Protein 1ATG (pdb70)

InterPro domains:
  IPR005950 Molybdate ABC transporter, substrate-binding protein [PIRSF004846] (2-230)
  IPR005950 Molybdate ABC transporter, substrate-binding protein [TIGR01256] (7-224)
  IPR044084 AvModA-like, substrate binding domain [cd13539] (1-228)
  IPR050682 Molybdate-binding protein ModA/tungstate-binding [PTHR30632] (1-229)

Foldseek 3Di:
DAEEEEAVQCVVLVVVVQVVCCVVPVDHYHYHYFFQQVVLVVLVVPDQHFKYKHQADVSVVVCQVVVFFDPPFKDFLWWWFKKKFALAAPQQDAVRPNLVDDPFAAEEAEDVVGHVLSVQVLLLCVLVVNNVVCVVVVRYDYDNHLNRNLVCRNVVVGRIYIHTLLSAQDQVRDGHHDMYGDDCVSGPIRGMMMGTGNPHPPVVVSVVSSVVSVDDVNQVSNVSSPTDDDD

Sequence (231 aa):
ELKVVTATNFLGTLEQLAGQFAKQTGHAVVISSGSSGPVYAQIVNGAPYNVFFSADEKSPEKLDNQGFALPGSRFTYAIGKLVLWSAKPGLVDNQGKVLAGNGWRHIAISNPQIAPYGLAGTQVLTHLGLLDKLTAQERIVEANSVGQAHSQTASGAADLGFVALAQIIQAAAKIPGSHWFPPANYYEPIVQQAVITKSTAEKANAEQFMSWMKGPKAVAIIKAAGYVLPQ

Nearest PDB structures (foldseek):
  1atg-assembly1_A  TM=1.004E+00  e=1.601E-54  Azotobacter vinelandii
  4xxu-assembly1_B  TM=8.581E-01  e=3.526E-20  Escherichia coli K-12
  8zj9-assembly1_A  TM=8.392E-01  e=6.367E-20  Acinetobacter baumannii
  2h5y-assembly2_B  TM=8.464E-01  e=8.249E-19  Xanthomonas citri pv. citri str. 306
  8k8k-assembly1_A  TM=7.233E-01  e=4.585E-20  Klebsiella pneumoniae subsp. pneumoniae HS11286

B-factor: mean 12.46, std 8.27, range [2.86, 45.38]

Organism: Azotobacter vinelandii (NCBI:txid354)

Secondary structure (DSSP, 8-state):
-EEEEEEGGGHHHHHHHHHHHHHHH---EEEEEE-HHHHHHHHHTT---SEEE-SSSHHHHHHHHTT-BPTT--EEEEE--EEEEESSTTTS-TTSGGGGSSS-S-EEEE-TTT-HHHHHHHHHHHHTT-HHHHHHTT-EEEESSHHHHHHHHHTTSSSEEEEEGGGT--TTS--SSEEE---GGGS---EEEEEEBTT-S-HHHHHHHHHHTTSHHHHHHHHHTT-B---

CATH classification: 3.40.190.10 (+1 more: 3.40.190.10)

Structure (mmCIF, N/CA/C/O backbone):
data_1ATG
#
_entry.id   1ATG
#
_cell.length_a   32.934
_cell.length_b   88.802
_cell.length_c   41.746
_cell.angle_alpha   90.00
_cell.angle_beta   93.55
_cell.angle_gamma   90.00
#
_symmetry.space_group_name_H-M   'P 1 21 1'
#
loop_
_entity.id
_entity.type
_entity.pdbx_description
1 polymer 'PERIPLASMIC MOLYBDATE-BINDING PROTEIN'
2 non-polymer TUNGSTATE(VI)ION
3 non-polymer 'ACETATE ION'
4 non-polymer 'SULFATE ION'
5 non-polymer 1,2-ETHANEDIOL
6 water water
#
loop_
_atom_site.group_PDB
_atom_site.id
_atom_site.type_symbol
_atom_site.label_atom_id
_atom_site.label_alt_id
_atom_site.label_comp_id
_atom_site.label_asym_id
_atom_site.label_entity_id
_atom_site.label_seq_id
_atom_site.pdbx_PDB_ins_code
_atom_site.Cartn_x
_atom_site.Cartn_y
_atom_site.Cartn_z
_atom_site.occupancy
_atom_site.B_iso_or_equiv
_atom_site.auth_seq_id
_atom_site.auth_comp_id
_atom_site.auth_asym_id
_atom_site.auth_atom_id
_atom_site.pdbx_PDB_model_num
ATOM 1 N N . GLU A 1 1 ? 12.026 44.723 2.114 1.00 28.33 2 GLU A N 1
ATOM 2 C CA . GLU A 1 1 ? 10.889 43.765 2.276 1.00 24.78 2 GLU A CA 1
ATOM 3 C C . GLU A 1 1 ? 11.395 42.346 2.497 1.00 22.60 2 GLU A C 1
ATOM 4 O O . GLU A 1 1 ? 11.277 41.473 1.638 1.00 24.65 2 GLU A O 1
ATOM 6 N N . LEU A 1 2 ? 11.952 42.102 3.682 1.00 17.20 3 LEU A N 1
ATOM 7 C CA . LEU A 1 2 ? 12.487 40.796 4.036 1.00 14.90 3 LEU A CA 1
ATOM 8 C C . LEU A 1 2 ? 11.369 39.773 4.238 1.00 12.95 3 LEU A C 1
ATOM 9 O O . LEU A 1 2 ? 10.402 40.068 4.933 1.00 15.77 3 LEU A O 1
ATOM 14 N N . LYS A 1 3 ? 11.541 38.614 3.616 1.00 11.75 4 LYS A N 1
ATOM 15 C CA . LYS A 1 3 ? 10.561 37.535 3.766 1.00 12.00 4 LYS A CA 1
ATOM 16 C C . LYS A 1 3 ? 11.169 36.476 4.685 1.00 10.11 4 LYS A C 1
ATOM 17 O O . LYS A 1 3 ? 12.164 35.863 4.346 1.00 12.01 4 LYS A O 1
ATOM 23 N N . VAL A 1 4 ? 10.575 36.369 5.879 1.00 9.90 5 VAL A N 1
ATOM 24 C CA . VAL A 1 4 ? 11.087 35.456 6.895 1.00 10.42 5 VAL A CA 1
ATOM 25 C C . VAL A 1 4 ? 10.082 34.346 7.208 1.00 9.62 5 VAL A C 1
ATOM 26 O O . VAL A 1 4 ? 8.926 34.647 7.468 1.00 11.44 5 VAL A O 1
ATOM 30 N N . VAL A 1 5 ? 10.576 33.126 7.182 1.00 8.85 6 VAL A N 1
ATOM 31 C CA . VAL A 1 5 ? 9.747 31.963 7.504 1.00 8.34 6 VAL A CA 1
ATOM 32 C C . VAL A 1 5 ? 10.255 31.356 8.808 1.00 7.14 6 VAL A C 1
ATOM 33 O O . VAL A 1 5 ? 11.452 31.233 9.037 1.00 7.46 6 VAL A O 1
ATOM 37 N N . THR A 1 6 ? 9.309 31.006 9.670 1.00 7.32 7 THR A N 1
ATOM 38 C CA . THR A 1 6 ? 9.663 30.454 10.968 1.00 6.70 7 THR A CA 1
ATOM 39 C C . THR A 1 6 ? 8.913 29.177 11.300 1.00 6.06 7 THR A C 1
ATOM 40 O O . THR A 1 6 ? 7.738 29.010 10.988 1.00 7.02 7 THR A O 1
ATOM 44 N N . ALA A 1 7 ? 9.606 28.304 12.009 1.00 5.52 8 ALA A N 1
ATOM 45 C CA . ALA A 1 7 ? 8.983 27.173 12.701 1.00 5.30 8 ALA A CA 1
ATOM 46 C C . ALA A 1 7 ? 7.888 27.781 13.567 1.00 4.72 8 ALA A C 1
ATOM 47 O O . ALA A 1 7 ? 8.065 28.842 14.191 1.00 5.32 8 ALA A O 1
ATOM 49 N N . THR A 1 8 ? 6.758 27.072 13.690 1.00 5.40 9 THR A N 1
ATOM 50 C CA . THR A 1 8 ? 5.613 27.618 14.375 1.00 5.04 9 THR A CA 1
ATOM 51 C C . THR A 1 8 ? 5.856 27.967 15.833 1.00 4.11 9 THR A C 1
ATOM 52 O O . THR A 1 8 ? 5.219 28.926 16.285 1.00 4.64 9 THR A O 1
ATOM 56 N N . ASN A 1 9 ? 6.719 27.287 16.560 1.00 4.30 10 ASN A N 1
ATOM 57 C CA . ASN A 1 9 ? 6.917 27.656 17.959 1.00 4.74 10 ASN A CA 1
ATOM 58 C C . ASN A 1 9 ? 7.270 29.126 18.148 1.00 4.17 10 ASN A C 1
ATOM 59 O O . ASN A 1 9 ? 6.947 29.701 19.189 1.00 4.71 10 ASN A O 1
ATOM 64 N N . PHE A 1 10 ? 8.033 29.674 17.195 1.00 4.45 11 PHE A N 1
ATOM 65 C CA . PHE A 1 10 ? 8.645 30.982 17.316 1.00 5.36 11 PHE A CA 1
ATOM 66 C C . PHE A 1 10 ? 7.829 32.091 16.699 1.00 4.64 11 PHE A C 1
ATOM 67 O O . PHE A 1 10 ? 8.253 33.260 16.707 1.00 5.88 11 PHE A O 1
ATOM 75 N N . LEU A 1 11 ? 6.633 31.777 16.192 1.00 5.62 12 LEU A N 1
ATOM 76 C CA . LEU A 1 11 ? 5.839 32.794 15.514 1.00 5.47 12 LEU A CA 1
ATOM 77 C C . LEU A 1 11 ? 5.544 34.020 16.355 1.00 6.38 12 LEU A C 1
ATOM 78 O O . LEU A 1 11 ? 5.802 35.157 15.927 1.00 6.32 12 LEU A O 1
ATOM 83 N N . GLY A 1 12 ? 4.984 33.848 17.543 1.00 6.51 13 GLY A N 1
ATOM 84 C CA . GLY A 1 12 ? 4.620 34.976 18.389 1.00 6.67 13 GLY A CA 1
ATOM 85 C C . GLY A 1 12 ? 5.846 35.794 18.771 1.00 6.45 13 GLY A C 1
ATOM 86 O O . GLY A 1 12 ? 5.811 37.033 18.809 1.00 7.28 13 GLY A O 1
ATOM 87 N N . THR A 1 13 ? 6.960 35.129 19.050 1.00 5.30 14 THR A N 1
ATOM 88 C CA . THR A 1 13 ? 8.205 35.823 19.391 1.00 5.17 14 THR A CA 1
ATOM 89 C C . THR A 1 13 ? 8.753 36.575 18.193 1.00 5.79 14 THR A C 1
ATOM 90 O O . THR A 1 13 ? 9.185 37.733 18.317 1.00 6.77 14 THR A O 1
ATOM 94 N N . LEU A 1 14 ? 8.692 35.963 17.011 1.00 6.07 15 LEU A N 1
ATOM 95 C CA . LEU A 1 14 ? 9.155 36.649 15.807 1.00 6.36 15 LEU A CA 1
ATOM 96 C C . LEU A 1 14 ? 8.271 37.857 15.512 1.00 7.37 15 LEU A C 1
ATOM 97 O O . LEU A 1 14 ? 8.796 38.871 15.025 1.00 8.10 15 LEU A O 1
ATOM 102 N N . GLU A 1 15 ? 6.972 37.802 15.810 1.00 7.47 16 GLU A N 1
ATOM 103 C CA . GLU A 1 15 ? 6.117 38.979 15.624 1.00 8.45 16 GLU A CA 1
ATOM 104 C C . GLU A 1 15 ? 6.598 40.098 16.530 1.00 8.62 16 GLU A C 1
ATOM 105 O O . GLU A 1 15 ? 6.673 41.267 16.115 1.00 9.64 16 GLU A O 1
ATOM 111 N N . GLN A 1 16 ? 6.933 39.792 17.778 1.00 7.90 17 GLN A N 1
ATOM 112 C CA . GLN A 1 16 ? 7.477 40.795 18.688 1.00 8.99 17 GLN A CA 1
ATOM 113 C C . GLN A 1 16 ? 8.800 41.334 18.155 1.00 7.66 17 GLN A C 1
ATOM 114 O O . GLN A 1 16 ? 9.034 42.560 18.160 1.00 9.12 17 GLN A O 1
ATOM 120 N N . LEU A 1 17 ? 9.689 40.457 17.716 1.00 7.33 18 LEU A N 1
ATOM 121 C CA . LEU A 1 17 ? 10.985 40.868 17.188 1.00 8.12 18 LEU A CA 1
ATOM 122 C C . LEU A 1 17 ? 10.845 41.736 15.949 1.00 8.87 18 LEU A C 1
ATOM 123 O O . LEU A 1 17 ? 11.510 42.779 15.861 1.00 8.90 18 LEU A O 1
ATOM 128 N N . ALA A 1 18 ? 10.033 41.315 14.993 1.00 10.19 19 ALA A N 1
ATOM 129 C CA . ALA A 1 18 ? 9.794 42.088 13.778 1.00 11.64 19 ALA A CA 1
ATOM 130 C C . ALA A 1 18 ? 9.250 43.464 14.119 1.00 11.71 19 ALA A C 1
ATOM 131 O O . ALA A 1 18 ? 9.695 44.483 13.540 1.00 12.29 19 ALA A O 1
ATOM 133 N N . GLY A 1 19 ? 8.345 43.611 15.067 1.00 11.58 20 GLY A N 1
ATOM 134 C CA . GLY A 1 19 ? 7.795 44.883 15.501 1.00 11.71 20 GLY A CA 1
ATOM 135 C C . GLY A 1 19 ? 8.906 45.788 16.027 1.00 11.90 20 GLY A C 1
ATOM 136 O O . GLY A 1 19 ? 8.974 46.983 15.685 1.00 12.09 20 GLY A O 1
ATOM 137 N N . GLN A 1 20 ? 9.790 45.248 16.863 1.00 10.79 21 GLN A N 1
ATOM 138 C CA . GLN A 1 20 ? 10.892 46.046 17.389 1.00 10.25 21 GLN A CA 1
ATOM 139 C C . GLN A 1 20 ? 11.879 46.408 16.295 1.00 9.11 21 GLN A C 1
ATOM 140 O O . GLN A 1 20 ? 12.366 47.564 16.264 1.00 10.42 21 GLN A O 1
ATOM 146 N N . PHE A 1 21 ? 12.203 45.517 15.381 1.00 9.26 22 PHE A N 1
ATOM 147 C CA . PHE A 1 21 ? 13.149 45.790 14.308 1.00 8.74 22 PHE A CA 1
ATOM 148 C C . PHE A 1 21 ? 12.606 46.893 13.415 1.00 10.24 22 PHE A C 1
ATOM 149 O O . PHE A 1 21 ? 13.352 47.765 12.941 1.00 10.17 22 PHE A O 1
ATOM 157 N N . ALA A 1 22 ? 11.295 46.875 13.170 1.00 11.80 23 ALA A N 1
ATOM 158 C CA . ALA A 1 22 ? 10.638 47.914 12.375 1.00 12.97 23 ALA A CA 1
ATOM 159 C C . ALA A 1 22 ? 10.672 49.249 13.090 1.00 12.63 23 ALA A C 1
ATOM 160 O O . ALA A 1 22 ? 10.991 50.280 12.455 1.00 13.35 23 ALA A O 1
ATOM 162 N N . LYS A 1 23 ? 10.406 49.305 14.377 1.00 12.92 24 LYS A N 1
ATOM 163 C CA . LYS A 1 23 ? 10.474 50.547 15.133 1.00 14.34 24 LYS A CA 1
ATOM 164 C C . LYS A 1 23 ? 11.886 51.121 15.048 1.00 12.78 24 LYS A C 1
ATOM 165 O O . LYS A 1 23 ? 12.072 52.333 14.851 1.00 14.16 24 LYS A O 1
ATOM 171 N N . GLN A 1 24 ? 12.902 50.283 15.236 1.00 11.10 25 GLN A N 1
ATOM 172 C CA . GLN A 1 24 ? 14.271 50.766 15.234 1.00 11.02 25 GLN A CA 1
ATOM 173 C C . GLN A 1 24 ? 14.798 51.190 13.883 1.00 10.26 25 GLN A C 1
ATOM 174 O O . GLN A 1 24 ? 15.533 52.195 13.827 1.00 12.09 25 GLN A O 1
ATOM 180 N N . THR A 1 25 ? 14.515 50.470 12.819 1.00 10.43 26 THR A N 1
ATOM 181 C CA . THR A 1 25 ? 15.114 50.646 11.523 1.00 11.02 26 THR A CA 1
ATOM 182 C C . THR A 1 25 ? 14.200 51.109 10.407 1.00 11.49 26 THR A C 1
ATOM 183 O O . THR A 1 25 ? 14.700 51.467 9.342 1.00 11.48 26 THR A O 1
ATOM 187 N N . GLY A 1 26 ? 12.894 51.003 10.613 1.00 12.24 27 GLY A N 1
ATOM 188 C CA . GLY A 1 26 ? 11.939 51.370 9.575 1.00 15.42 27 GLY A CA 1
ATOM 189 C C . GLY A 1 26 ? 11.682 50.229 8.603 1.00 17.70 27 GLY A C 1
ATOM 190 O O . GLY A 1 26 ? 10.845 50.365 7.702 1.00 20.96 27 GLY A O 1
ATOM 191 N N . HIS A 1 27 ? 12.384 49.111 8.750 1.00 17.37 28 HIS A N 1
ATOM 192 C CA . HIS A 1 27 ? 12.219 47.970 7.869 1.00 21.04 28 HIS A CA 1
ATOM 193 C C . HIS A 1 27 ? 11.075 47.074 8.348 1.00 20.60 28 HIS A C 1
ATOM 194 O O . HIS A 1 27 ? 11.009 46.700 9.520 1.00 21.83 28 HIS A O 1
ATOM 201 N N . ALA A 1 28 ? 10.223 46.698 7.404 1.00 22.24 29 ALA A N 1
ATOM 202 C CA . ALA A 1 28 ? 9.107 45.804 7.684 1.00 22.93 29 ALA A CA 1
ATOM 203 C C . ALA A 1 28 ? 9.456 44.405 7.185 1.00 22.58 29 ALA A C 1
ATOM 204 O O . ALA A 1 28 ? 10.149 44.205 6.191 1.00 23.58 29 ALA A O 1
ATOM 206 N N . VAL A 1 29 ? 9.027 43.404 7.943 1.00 20.01 30 VAL A N 1
ATOM 207 C CA . VAL A 1 29 ? 9.287 42.009 7.594 1.00 16.64 30 VAL A CA 1
ATOM 208 C C . VAL A 1 29 ? 7.954 41.330 7.290 1.00 15.05 30 VAL A C 1
ATOM 209 O O . VAL A 1 29 ? 6.966 41.674 7.930 1.00 16.64 30 VAL A O 1
ATOM 213 N N . VAL A 1 30 ? 7.948 40.405 6.347 1.00 13.53 31 VAL A N 1
ATOM 214 C CA . VAL A 1 30 ? 6.768 39.609 6.036 1.00 13.81 31 VAL A CA 1
ATOM 215 C C . VAL A 1 30 ? 7.026 38.222 6.625 1.00 10.01 31 VAL A C 1
ATOM 216 O O . VAL A 1 30 ? 7.976 37.571 6.215 1.00 13.35 31 VAL A O 1
ATOM 220 N N . ILE A 1 31 ? 6.211 37.819 7.588 1.00 11.53 32 ILE A N 1
ATOM 221 C CA . ILE A 1 31 ? 6.384 36.548 8.273 1.00 11.13 32 ILE A CA 1
ATOM 222 C C . ILE A 1 31 ? 5.485 35.451 7.709 1.00 10.57 32 ILE A C 1
ATOM 223 O O . ILE A 1 31 ? 4.291 35.671 7.523 1.00 12.23 32 ILE A O 1
ATOM 228 N N . SER A 1 32 ? 6.062 34.280 7.538 1.00 10.22 33 SER A N 1
ATOM 229 C CA . SER A 1 32 ? 5.333 33.070 7.209 1.00 10.07 33 SER A CA 1
ATOM 230 C C . SER A 1 32 ? 5.727 32.012 8.256 1.00 9.01 33 SER A C 1
ATOM 231 O O . SER A 1 32 ? 6.799 32.145 8.871 1.00 9.27 33 SER A O 1
ATOM 234 N N . SER A 1 33 ? 4.913 30.976 8.416 1.00 9.20 34 SER A N 1
ATOM 235 C CA . SER A 1 33 ? 5.264 29.964 9.417 1.00 9.52 34 SER A CA 1
ATOM 236 C C . SER A 1 33 ? 4.755 28.579 9.055 1.00 7.72 34 SER A C 1
ATOM 237 O O . SER A 1 33 ? 3.785 28.469 8.274 1.00 10.00 34 SER A O 1
ATOM 240 N N . GLY A 1 34 ? 5.406 27.575 9.596 1.00 7.27 35 GLY A N 1
ATOM 241 C CA . GLY A 1 34 ? 4.975 26.190 9.396 1.00 7.27 35 GLY A CA 1
ATOM 242 C C . GLY A 1 34 ? 5.884 25.311 10.240 1.00 7.24 35 GLY A C 1
ATOM 243 O O . GLY A 1 34 ? 6.773 25.845 10.936 1.00 7.37 35 GLY A O 1
ATOM 244 N N . SER A 1 35 ? 5.678 24.005 10.263 1.00 6.26 36 SER A N 1
ATOM 245 C CA A SER A 1 35 ? 6.550 23.092 10.974 0.60 7.33 36 SER A CA 1
ATOM 246 C C . SER A 1 35 ? 7.916 23.112 10.295 1.00 6.12 36 SER A C 1
ATOM 247 O O . SER A 1 35 ? 7.997 23.305 9.065 1.00 7.30 36 SER A O 1
ATOM 252 N N . SER A 1 36 ? 8.955 22.809 11.046 1.00 6.54 37 SER A N 1
ATOM 253 C CA . SER A 1 36 ? 10.311 22.877 10.523 1.00 6.12 37 SER A CA 1
ATOM 254 C C . SER A 1 36 ? 10.554 21.984 9.321 1.00 6.60 37 SER A C 1
ATOM 255 O O . SER A 1 36 ? 11.186 22.404 8.340 1.00 7.20 37 SER A O 1
ATOM 258 N N . GLY A 1 37 ? 10.041 20.759 9.341 1.00 7.15 38 GLY A N 1
ATOM 259 C CA . GLY A 1 37 ? 10.215 19.806 8.245 1.00 8.73 38 GLY A CA 1
ATOM 260 C C . GLY A 1 37 ? 9.651 20.339 6.943 1.00 8.62 38 GLY A C 1
ATOM 261 O O . GLY A 1 37 ? 10.355 20.476 5.929 1.00 9.78 38 GLY A O 1
ATOM 262 N N . PRO A 1 38 ? 8.363 20.633 6.906 1.00 8.13 39 PRO A N 1
ATOM 263 C CA . PRO A 1 38 ? 7.718 21.151 5.707 1.00 8.14 39 PRO A CA 1
ATOM 264 C C . PRO A 1 38 ? 8.355 22.445 5.231 1.00 8.15 39 PRO A C 1
ATOM 265 O O . PRO A 1 38 ? 8.485 22.654 4.007 1.00 9.36 39 PRO A O 1
ATOM 269 N N . VAL A 1 39 ? 8.751 23.341 6.145 1.00 8.02 40 VAL A N 1
ATOM 270 C CA . VAL A 1 39 ? 9.407 24.579 5.707 1.00 7.91 40 VAL A CA 1
ATOM 271 C C . VAL A 1 39 ? 10.736 24.257 5.040 1.00 6.87 40 VAL A C 1
ATOM 272 O O . VAL A 1 39 ? 11.025 24.843 3.977 1.00 8.58 40 VAL A O 1
ATOM 276 N N . TYR A 1 40 ? 11.510 23.350 5.589 1.00 7.22 41 TYR A N 1
ATOM 277 C CA . TYR A 1 40 ? 12.745 22.896 4.962 1.00 6.90 41 TYR A CA 1
ATOM 278 C C . TYR A 1 40 ? 12.436 22.402 3.541 1.00 8.18 41 TYR A C 1
ATOM 279 O O . TYR A 1 40 ? 13.150 22.768 2.606 1.00 8.47 41 TYR A O 1
ATOM 288 N N . ALA A 1 41 ? 11.408 21.555 3.414 1.00 7.75 42 ALA A N 1
ATOM 289 C CA . ALA A 1 41 ? 11.080 21.014 2.090 1.00 8.30 42 ALA A CA 1
ATOM 290 C C . ALA A 1 41 ? 10.662 22.100 1.126 1.00 7.74 42 ALA A C 1
ATOM 291 O O . ALA A 1 41 ? 10.995 22.009 -0.080 1.00 8.67 42 ALA A O 1
ATOM 293 N N . GLN A 1 42 ? 9.945 23.111 1.572 1.00 8.40 43 GLN A N 1
ATOM 294 C CA . GLN A 1 42 ? 9.555 24.224 0.732 1.00 9.18 43 GLN A CA 1
ATOM 295 C C . GLN A 1 42 ? 10.796 24.975 0.275 1.00 9.02 43 GLN A C 1
ATOM 296 O O . GLN A 1 42 ? 10.866 25.371 -0.901 1.00 10.69 43 GLN A O 1
ATOM 307 N N . ILE A 1 43 ? 11.767 25.189 1.162 1.00 9.30 44 ILE A N 1
ATOM 308 C CA . ILE A 1 43 ? 12.997 25.888 0.772 1.00 9.38 44 ILE A CA 1
ATOM 309 C C . ILE A 1 43 ? 13.759 25.085 -0.267 1.00 9.13 44 ILE A C 1
ATOM 310 O O . ILE A 1 43 ? 14.251 25.699 -1.237 1.00 10.72 44 ILE A O 1
ATOM 315 N N . VAL A 1 44 ? 13.915 23.787 -0.073 1.00 9.15 45 VAL A N 1
ATOM 316 C CA . VAL A 1 44 ? 14.596 22.937 -1.054 1.00 9.97 45 VAL A CA 1
ATOM 317 C C 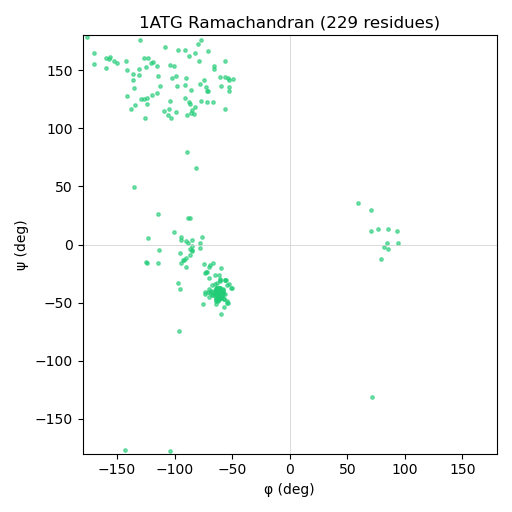. VAL A 1 44 ? 13.843 22.983 -2.378 1.00 10.04 45 VAL A C 1
ATOM 318 O O . VAL A 1 44 ? 14.468 22.888 -3.449 1.00 13.02 45 VAL A O 1
ATOM 322 N N . ASN A 1 45 ? 12.529 23.160 -2.350 1.00 9.28 46 ASN A N 1
ATOM 323 C CA . ASN A 1 45 ? 11.692 23.303 -3.526 1.00 9.98 46 ASN A CA 1
ATOM 324 C C . ASN A 1 45 ? 11.617 24.742 -4.010 1.00 10.20 46 ASN A C 1
ATOM 325 O O . ASN A 1 45 ? 10.695 25.159 -4.701 1.00 11.36 46 ASN A O 1
ATOM 330 N N . GLY A 1 46 ? 12.607 25.572 -3.677 1.00 11.14 47 GLY A N 1
ATOM 331 C CA . GLY A 1 46 ? 12.751 26.915 -4.143 1.00 13.23 47 GLY A CA 1
ATOM 332 C C . GLY A 1 46 ? 11.911 28.024 -3.586 1.00 12.94 47 GLY A C 1
ATOM 333 O O . GLY A 1 46 ? 11.862 29.119 -4.168 1.00 14.78 47 GLY A O 1
ATOM 334 N N . ALA A 1 47 ? 11.217 27.816 -2.464 1.00 11.77 48 ALA A N 1
ATOM 335 C CA . ALA A 1 47 ? 10.392 28.860 -1.867 1.00 12.17 48 ALA A CA 1
ATOM 336 C C . ALA A 1 47 ? 11.225 30.126 -1.677 1.00 13.99 48 ALA A C 1
ATOM 337 O O . ALA A 1 47 ? 12.328 30.082 -1.138 1.00 13.99 48 ALA A O 1
ATOM 339 N N . PRO A 1 48 ? 10.691 31.261 -2.098 1.00 15.79 49 PRO A N 1
ATOM 340 C CA . PRO A 1 48 ? 11.413 32.520 -2.079 1.00 17.47 49 PRO A CA 1
ATOM 341 C C . PRO A 1 48 ? 11.423 33.231 -0.739 1.00 16.46 49 PRO A C 1
ATOM 342 O O . PRO A 1 48 ? 10.867 34.317 -0.588 1.00 19.82 49 PRO A O 1
ATOM 346 N N . TYR A 1 49 ? 12.073 32.608 0.238 1.00 12.90 50 TYR A N 1
ATOM 347 C CA . TYR A 1 49 ? 12.229 33.208 1.559 1.00 11.67 50 TYR A CA 1
ATOM 348 C C . TYR A 1 49 ? 13.669 33.717 1.659 1.00 12.43 50 TYR A C 1
ATOM 349 O O . TYR A 1 49 ? 14.564 33.189 1.003 1.00 12.93 50 TYR A O 1
ATOM 358 N N . ASN A 1 50 ? 13.880 34.717 2.505 1.00 10.70 51 ASN A N 1
ATOM 359 C CA . ASN A 1 50 ? 15.210 35.261 2.724 1.00 12.09 51 ASN A CA 1
ATOM 360 C C . ASN A 1 50 ? 15.907 34.640 3.929 1.00 10.41 51 ASN A C 1
ATOM 361 O O . ASN A 1 50 ? 17.109 34.422 3.936 1.00 10.16 51 ASN A O 1
ATOM 366 N N . VAL A 1 51 ? 15.121 34.389 4.987 1.00 10.10 52 VAL A N 1
ATOM 367 C CA . VAL A 1 51 ? 15.614 33.875 6.257 1.00 8.84 52 VAL A CA 1
ATOM 368 C C . VAL A 1 51 ? 14.673 32.767 6.768 1.00 7.51 52 VAL A C 1
ATOM 369 O O . VAL A 1 51 ? 13.464 32.908 6.640 1.00 8.95 52 VAL A O 1
ATOM 373 N N . PHE A 1 52 ? 15.276 31.746 7.351 1.00 7.73 53 PHE A N 1
ATOM 374 C CA . PHE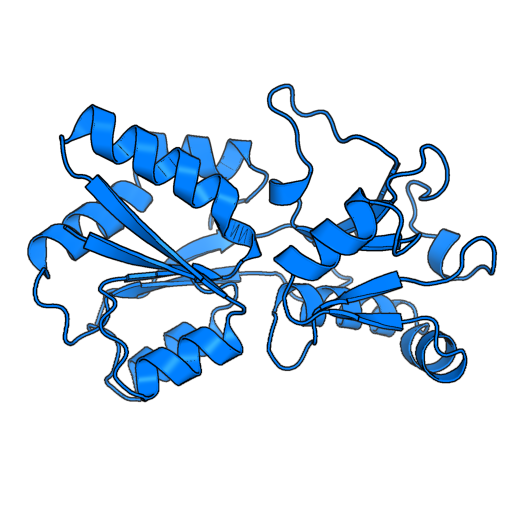 A 1 52 ? 14.539 30.635 7.934 1.00 7.17 53 PHE A CA 1
ATOM 375 C C . PHE A 1 52 ? 14.995 30.434 9.387 1.00 6.21 53 PH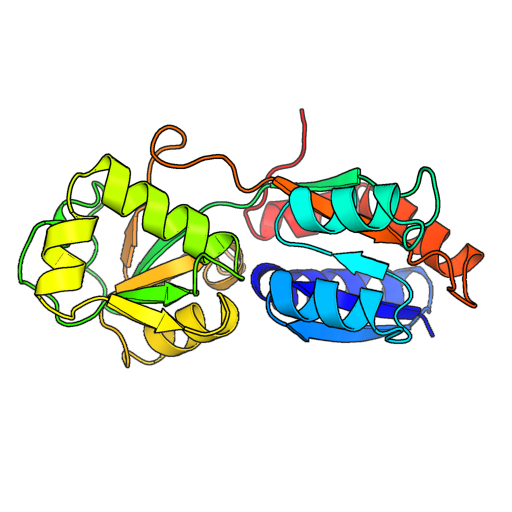E A C 1
ATOM 376 O O . PHE A 1 52 ? 16.163 30.222 9.647 1.00 7.04 53 PHE A O 1
ATOM 384 N N . PHE A 1 53 ? 14.004 30.448 10.288 1.00 6.44 54 PHE A N 1
ATOM 385 C CA . PHE A 1 53 ? 14.174 30.099 11.687 1.00 5.72 54 PHE A CA 1
ATOM 386 C C . PHE A 1 53 ? 13.605 28.685 11.896 1.00 5.39 54 PHE A C 1
ATOM 387 O O . PHE A 1 53 ? 12.385 28.492 11.818 1.00 6.16 54 PHE A O 1
ATOM 395 N N . SER A 1 54 ? 14.490 27.730 12.120 1.00 5.79 55 SER A N 1
ATOM 396 C CA . SER A 1 54 ? 14.011 26.369 12.372 1.00 6.45 55 SER A CA 1
ATOM 397 C C . SER A 1 54 ? 13.807 26.123 13.867 1.00 4.92 55 SER A C 1
ATOM 398 O O . SER A 1 54 ? 14.370 26.891 14.686 1.00 5.49 55 SER A O 1
ATOM 401 N N . ALA A 1 55 ? 13.138 25.039 14.245 1.00 5.15 56 ALA A N 1
ATOM 402 C CA . ALA A 1 55 ? 13.060 24.636 15.643 1.00 5.12 56 ALA A CA 1
ATOM 403 C C . ALA A 1 55 ? 14.149 23.613 15.962 1.00 4.58 56 ALA A C 1
ATOM 404 O O . ALA A 1 55 ? 14.166 23.096 17.075 1.00 5.61 56 ALA A O 1
ATOM 406 N N . ASP A 1 56 ? 15.063 23.341 15.033 1.00 5.02 57 ASP A N 1
ATOM 407 C CA . ASP A 1 56 ? 16.155 22.412 15.259 1.00 6.47 57 ASP A CA 1
ATOM 408 C C . ASP A 1 56 ? 17.415 22.924 14.553 1.00 5.51 57 ASP A C 1
ATOM 409 O O . ASP A 1 56 ? 17.475 24.006 13.996 1.00 6.54 57 ASP A O 1
ATOM 414 N N . GLU A 1 57 ? 18.449 22.107 14.639 1.00 6.53 58 GLU A N 1
ATOM 415 C CA . GLU A 1 57 ? 19.720 22.311 13.978 1.00 8.18 58 GLU A CA 1
ATOM 416 C C . GLU A 1 57 ? 19.752 21.509 12.676 1.00 7.78 58 GLU A C 1
ATOM 417 O O . GLU A 1 57 ? 20.359 21.934 11.691 1.00 8.52 58 GLU A O 1
ATOM 423 N N . LYS A 1 58 ? 19.095 20.355 12.651 1.00 8.41 59 LYS A N 1
ATOM 424 C CA . LYS A 1 58 ? 19.127 19.463 11.498 1.00 8.83 59 LYS A CA 1
ATOM 425 C C . LYS A 1 58 ? 18.712 20.124 10.200 1.00 8.56 59 LYS A C 1
ATOM 426 O O . LYS A 1 58 ? 19.460 19.975 9.203 1.00 9.86 59 LYS A O 1
ATOM 432 N N . SER A 1 59 ? 17.580 20.816 10.138 1.00 7.56 60 SER A N 1
ATOM 433 C CA . SER A 1 59 ? 17.142 21.400 8.868 1.00 7.60 60 SER A CA 1
ATOM 434 C C . SER A 1 59 ? 18.108 22.461 8.388 1.00 8.22 60 SER A C 1
ATOM 435 O O . SER A 1 59 ? 18.582 22.357 7.247 1.00 10.28 60 SER A O 1
ATOM 438 N N . PRO A 1 60 ? 18.493 23.443 9.193 1.00 8.73 61 PRO A N 1
ATOM 439 C CA . PRO A 1 60 ? 19.499 24.417 8.795 1.00 9.04 61 PRO A CA 1
ATOM 440 C C . PRO A 1 60 ? 20.795 23.746 8.379 1.00 8.80 61 PRO A C 1
ATOM 441 O O . PRO A 1 60 ? 21.414 24.171 7.380 1.00 12.07 61 PRO A O 1
ATOM 445 N N . GLU A 1 61 ? 21.283 22.742 9.077 1.00 9.95 62 GLU A N 1
ATOM 446 C CA . GLU A 1 61 ? 22.511 22.030 8.723 1.00 11.64 62 GLU A CA 1
ATOM 447 C C . GLU A 1 61 ? 22.387 21.355 7.365 1.00 11.69 62 GLU A C 1
ATOM 448 O O . GLU A 1 61 ? 23.301 21.487 6.524 1.00 14.14 62 GLU A O 1
ATOM 454 N N . LYS A 1 62 ? 21.272 20.698 7.084 1.00 12.61 63 LYS A N 1
ATOM 455 C CA . LYS A 1 62 ? 21.049 20.077 5.781 1.00 13.01 63 LYS A CA 1
ATOM 456 C C . LYS A 1 62 ? 21.011 21.114 4.676 1.00 12.64 63 LYS A C 1
ATOM 457 O O . LYS A 1 62 ? 21.628 20.902 3.613 1.00 14.66 63 LYS A O 1
ATOM 463 N N . LEU A 1 63 ? 20.363 22.253 4.887 1.00 12.28 64 LEU A N 1
ATOM 464 C CA . LEU A 1 63 ? 20.318 23.315 3.895 1.00 12.68 64 LEU A CA 1
ATOM 465 C C . LEU A 1 63 ? 21.726 23.835 3.612 1.00 14.20 64 LEU A C 1
ATOM 466 O O . LEU A 1 63 ? 22.067 24.113 2.454 1.00 15.60 64 LEU A O 1
ATOM 471 N N . ASP A 1 64 ? 22.542 23.980 4.651 1.00 13.89 65 ASP A N 1
ATOM 472 C CA . ASP A 1 64 ? 23.917 24.450 4.484 1.00 17.26 65 ASP A CA 1
ATOM 473 C C . ASP A 1 64 ? 24.711 23.444 3.662 1.00 19.15 65 ASP A C 1
ATOM 474 O O . ASP A 1 64 ? 25.381 23.803 2.683 1.00 19.88 65 ASP A O 1
ATOM 479 N N . ASN A 1 65 ? 24.637 22.166 4.016 1.00 19.51 66 ASN A N 1
ATOM 480 C CA . ASN A 1 65 ? 25.332 21.095 3.325 1.00 20.86 66 ASN A CA 1
ATOM 481 C C . ASN A 1 65 ? 24.911 20.940 1.869 1.00 21.83 66 ASN A C 1
ATOM 482 O O . ASN A 1 65 ? 25.744 20.634 1.009 1.00 21.90 66 ASN A O 1
ATOM 487 N N . GLN A 1 66 ? 23.634 21.131 1.571 1.00 21.38 67 GLN A N 1
ATOM 488 C CA . GLN A 1 66 ? 23.087 20.989 0.236 1.00 21.18 67 GLN A CA 1
ATOM 489 C C . GLN A 1 66 ? 23.211 22.230 -0.635 1.00 19.49 67 GLN A C 1
ATOM 490 O O . GLN A 1 66 ? 22.763 22.222 -1.785 1.00 21.95 67 GLN A O 1
ATOM 496 N N . GLY A 1 67 ? 23.768 23.307 -0.113 1.00 18.62 68 GLY A N 1
ATOM 497 C CA . GLY A 1 67 ? 23.989 24.531 -0.848 1.00 19.35 68 GLY A CA 1
ATOM 498 C C . GLY A 1 67 ? 22.827 25.495 -0.907 1.00 18.94 68 GLY A C 1
ATOM 499 O O . GLY A 1 67 ? 22.869 26.448 -1.687 1.00 18.83 68 GLY A O 1
ATOM 500 N N . PHE A 1 68 ? 21.796 25.291 -0.081 1.00 14.93 69 PHE A N 1
ATOM 501 C CA . PHE A 1 68 ? 20.652 26.189 -0.099 1.00 16.01 69 PHE A CA 1
ATOM 502 C C . PHE A 1 68 ? 20.809 27.352 0.876 1.00 14.51 69 PHE A C 1
ATOM 503 O O . PHE A 1 68 ? 20.088 28.338 0.749 1.00 16.27 69 PHE A O 1
ATOM 511 N N . ALA A 1 69 ? 21.692 27.201 1.850 1.00 15.06 70 ALA A N 1
ATOM 512 C CA . ALA A 1 69 ? 21.906 28.248 2.845 1.00 16.22 70 ALA A CA 1
ATOM 513 C C . ALA A 1 69 ? 23.136 29.083 2.509 1.00 17.39 70 ALA A C 1
ATOM 514 O O . ALA A 1 69 ? 24.110 28.554 1.969 1.00 20.25 70 ALA A O 1
ATOM 516 N N . LEU A 1 70 ? 23.083 30.378 2.814 1.00 16.57 71 LEU A N 1
ATOM 517 C CA . LEU A 1 70 ? 24.253 31.232 2.575 1.00 17.45 71 LEU A CA 1
ATOM 518 C C . LEU A 1 70 ? 25.346 30.770 3.526 1.00 18.18 71 LEU A C 1
ATOM 519 O O . LEU A 1 70 ? 25.149 30.718 4.743 1.00 17.72 71 LEU A O 1
ATOM 524 N N . PRO A 1 71 ? 26.506 30.392 2.998 1.00 19.49 72 PRO A N 1
ATOM 525 C CA . PRO A 1 71 ? 27.608 29.923 3.815 1.00 19.19 72 PRO A CA 1
ATOM 526 C C . PRO A 1 71 ? 27.950 30.908 4.922 1.00 18.33 72 PRO A C 1
ATOM 527 O O . PRO A 1 71 ? 27.930 32.119 4.707 1.00 19.27 72 PRO A O 1
ATOM 531 N N . GLY A 1 72 ? 28.172 30.405 6.134 1.00 18.72 73 GLY A N 1
ATOM 532 C CA . GLY A 1 72 ? 28.523 31.236 7.271 1.00 18.34 73 GLY A CA 1
ATOM 533 C C . GLY A 1 72 ? 27.368 31.914 7.982 1.00 16.77 73 GLY A C 1
ATOM 534 O O . GLY A 1 72 ? 27.594 32.599 8.992 1.00 18.09 73 GLY A O 1
ATOM 535 N N . SER A 1 73 ? 26.130 31.766 7.520 1.00 15.63 74 SER A N 1
ATOM 536 C CA . SER A 1 73 ? 24.997 32.427 8.140 1.00 15.27 74 SER A CA 1
ATOM 537 C C . SER A 1 73 ? 24.302 31.604 9.219 1.00 12.23 74 SER A C 1
ATOM 538 O O . SER A 1 73 ? 23.505 32.190 9.970 1.00 14.31 74 SER A O 1
ATOM 541 N N . ARG A 1 74 ? 24.590 30.327 9.314 1.00 11.96 75 ARG A N 1
ATOM 542 C CA . ARG A 1 74 ? 23.905 29.496 10.311 1.00 1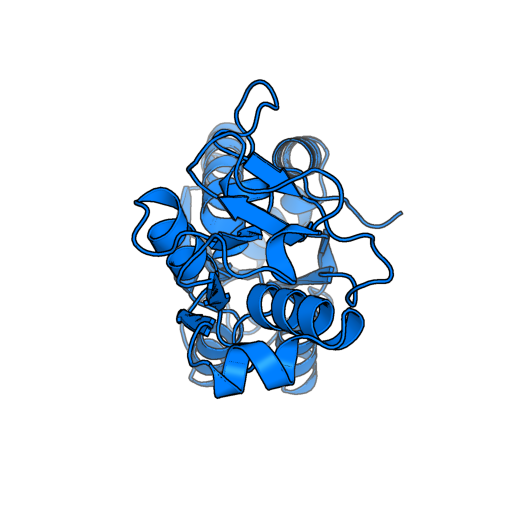1.08 75 ARG A CA 1
ATOM 543 C C . ARG A 1 74 ? 24.326 29.772 11.741 1.00 9.86 75 ARG A C 1
ATOM 544 O O . ARG A 1 74 ? 25.522 29.797 12.053 1.00 11.22 75 ARG A O 1
ATOM 552 N N . PHE A 1 75 ? 23.355 29.933 12.644 1.00 9.35 76 PHE A N 1
ATOM 553 C CA . PHE A 1 75 ? 23.662 30.148 14.048 1.00 8.77 76 PHE A CA 1
ATOM 554 C C . PHE A 1 75 ? 22.472 29.752 14.923 1.00 6.61 76 PHE A C 1
ATOM 555 O O . PHE A 1 75 ? 21.343 29.623 14.445 1.00 7.83 76 PHE A O 1
ATOM 563 N N . THR A 1 76 ? 22.784 29.507 16.178 1.00 7.43 77 THR A N 1
ATOM 564 C CA . THR A 1 76 ? 21.750 29.191 17.167 1.00 6.24 77 THR A CA 1
ATOM 565 C C . THR A 1 76 ? 21.138 30.477 17.681 1.00 6.78 77 THR A C 1
ATOM 566 O O . THR A 1 76 ? 21.833 31.241 18.377 1.00 7.90 77 THR A O 1
ATOM 570 N N . TYR A 1 77 ? 19.879 30.751 17.375 1.00 6.43 78 TYR A N 1
ATOM 571 C CA . TYR A 1 77 ? 19.217 31.982 17.784 1.00 6.19 78 TYR A CA 1
ATOM 572 C C . TYR A 1 77 ? 18.426 31.841 19.075 1.00 5.87 78 TYR A C 1
ATOM 573 O O . TYR A 1 77 ? 18.085 32.858 19.696 1.00 5.95 78 TYR A O 1
ATOM 582 N N . ALA A 1 78 ? 18.150 30.612 19.493 1.00 5.53 79 ALA A N 1
ATOM 583 C CA . ALA A 1 78 ? 17.343 30.403 20.700 1.00 5.27 79 ALA A CA 1
ATOM 584 C C . ALA A 1 78 ? 17.402 28.932 21.057 1.00 4.75 79 ALA A C 1
ATOM 585 O O . ALA A 1 78 ? 17.599 28.073 20.176 1.00 5.58 79 ALA A O 1
ATOM 587 N N . ILE A 1 79 ? 17.191 28.612 22.316 1.00 5.53 80 ILE A N 1
ATOM 588 C CA . ILE A 1 79 ? 17.053 27.236 22.784 1.00 5.05 80 ILE A CA 1
ATOM 589 C C . ILE A 1 79 ? 15.697 27.189 23.487 1.00 4.15 80 ILE A C 1
ATOM 590 O O . ILE A 1 79 ? 15.428 27.954 24.426 1.00 4.71 80 ILE A O 1
ATOM 595 N N . GLY A 1 80 ? 14.814 26.321 22.996 1.00 4.62 81 GLY A N 1
ATOM 596 C CA . GLY A 1 80 ? 13.451 26.256 23.494 1.00 4.40 81 GLY A CA 1
ATOM 597 C C . GLY A 1 80 ? 13.351 25.552 24.822 1.00 4.10 81 GLY A C 1
ATOM 598 O O . GLY A 1 80 ? 14.317 25.021 25.392 1.00 4.75 81 GLY A O 1
ATOM 599 N N . LYS A 1 81 ? 12.127 25.541 25.347 1.00 4.29 82 LYS A N 1
ATOM 600 C CA . LYS A 1 81 ? 11.822 24.844 26.581 1.00 5.00 82 LYS A CA 1
ATOM 601 C C . LYS A 1 81 ? 10.483 24.146 26.385 1.00 4.63 82 LYS A C 1
ATOM 602 O O . LYS A 1 81 ? 9.447 24.797 26.194 1.00 5.42 82 LYS A O 1
ATOM 613 N N . LEU A 1 82 ? 10.518 22.832 26.449 1.00 4.60 83 LEU A N 1
ATOM 614 C CA . LEU A 1 82 ? 9.309 22.031 26.298 1.00 4.50 83 LEU A CA 1
ATOM 615 C C . LEU A 1 82 ? 8.452 22.119 27.545 1.00 3.67 83 LEU A C 1
ATOM 616 O O . LEU A 1 82 ? 8.948 22.096 28.688 1.00 4.81 83 LEU A O 1
ATOM 621 N N . VAL A 1 83 ? 7.132 22.173 27.355 1.00 3.56 84 VAL A N 1
ATOM 622 C CA . VAL A 1 83 ? 6.211 22.216 28.473 1.00 4.26 84 VAL A CA 1
ATOM 623 C C . VAL A 1 83 ? 5.042 21.265 28.252 1.00 3.30 84 VAL A C 1
ATOM 624 O O . VAL A 1 83 ? 4.492 21.215 27.125 1.00 4.75 84 VAL A O 1
ATOM 628 N N . LEU A 1 84 ? 4.686 20.506 29.267 1.00 3.73 85 LEU A N 1
ATOM 629 C CA . LEU A 1 84 ? 3.423 19.770 29.263 1.00 3.56 85 LEU A CA 1
ATOM 630 C C . LEU A 1 84 ? 2.384 20.745 29.833 1.00 3.72 85 LEU A C 1
ATOM 631 O O . LEU A 1 84 ? 2.581 21.290 30.942 1.00 4.86 85 LEU A O 1
ATOM 636 N N . TRP A 1 85 ? 1.338 21.017 29.083 1.00 3.51 86 TRP A N 1
ATOM 637 C CA . TRP A 1 85 ? 0.383 22.043 29.463 1.00 3.68 86 TRP A CA 1
ATOM 638 C C . TRP A 1 85 ? -1.025 21.493 29.367 1.00 4.70 86 TRP A C 1
ATOM 639 O O . TRP A 1 85 ? -1.345 20.636 28.556 1.00 4.36 86 TRP A O 1
ATOM 650 N N . SER A 1 86 ? -1.891 22.049 30.211 1.00 4.28 87 SER A N 1
ATOM 651 C CA . SER A 1 86 ? -3.319 21.887 30.092 1.00 5.19 87 SER A CA 1
ATOM 652 C C . SER A 1 86 ? -3.954 23.267 30.311 1.00 4.69 87 SER A C 1
ATOM 653 O O . SER A 1 86 ? -3.498 24.031 31.173 1.00 5.57 87 SER A O 1
ATOM 656 N N . ALA A 1 87 ? -5.058 23.526 29.629 1.00 5.23 88 ALA A N 1
ATOM 657 C CA . ALA A 1 87 ? -5.847 24.720 29.919 1.00 6.72 88 ALA A CA 1
ATOM 658 C C . ALA A 1 87 ? -6.528 24.560 31.281 1.00 6.03 88 ALA A C 1
ATOM 659 O O . ALA A 1 87 ? -6.952 25.572 31.858 1.00 7.53 88 ALA A O 1
ATOM 661 N N . LYS A 1 88 ? -6.670 23.364 31.820 1.00 5.88 89 LYS A N 1
ATOM 662 C CA . LYS A 1 88 ? -7.350 23.173 33.094 1.00 7.22 89 LYS A CA 1
ATOM 663 C C . LYS A 1 88 ? -6.412 23.333 34.266 1.00 7.44 89 LYS A C 1
ATOM 664 O O . LYS A 1 88 ? -5.461 22.563 34.421 1.00 7.81 89 LYS A O 1
ATOM 670 N N . PRO A 1 89 ? -6.682 24.273 35.168 1.00 8.14 90 PRO A N 1
ATOM 671 C CA . PRO A 1 89 ? -5.874 24.406 36.371 1.00 9.02 90 PRO A CA 1
ATOM 672 C C . PRO A 1 89 ? -5.951 23.120 37.176 1.00 9.12 90 PRO A C 1
ATOM 673 O O . PRO A 1 89 ? -6.983 22.434 37.186 1.00 10.32 90 PRO A O 1
ATOM 677 N N . GLY A 1 90 ? -4.864 22.719 37.833 1.00 10.23 91 GLY A N 1
ATOM 678 C CA . GLY A 1 90 ? -4.843 21.529 38.648 1.00 11.66 91 GLY A CA 1
ATOM 679 C C . GLY A 1 90 ? -4.703 20.196 37.946 1.00 12.56 91 GLY A C 1
ATOM 680 O O . GLY A 1 90 ? -4.462 19.203 38.651 1.00 13.76 91 GLY A O 1
ATOM 681 N N . LEU A 1 91 ? -4.843 20.087 36.625 1.00 9.03 92 LEU A N 1
ATOM 682 C CA . LEU A 1 91 ? -4.716 18.796 35.961 1.00 7.39 92 LEU A CA 1
ATOM 683 C C . LEU A 1 91 ? -3.263 18.362 35.859 1.00 7.52 92 LEU A C 1
ATOM 684 O O . LEU A 1 91 ? -2.921 17.226 36.192 1.00 8.25 92 LEU A O 1
ATOM 689 N N . VAL A 1 92 ? -2.388 19.231 35.356 1.00 6.04 93 VAL A N 1
ATOM 690 C CA . VAL A 1 92 ? -0.973 18.906 35.248 1.00 6.75 93 VAL A CA 1
ATOM 691 C C . VAL A 1 92 ? -0.302 19.215 36.583 1.00 6.94 93 VAL A C 1
ATOM 692 O O . VAL A 1 92 ? -0.210 20.373 36.985 1.00 8.75 93 VAL A O 1
ATOM 696 N N . ASP A 1 93 ? 0.199 18.178 37.227 1.00 7.81 94 ASP A N 1
ATOM 697 C CA . ASP A 1 93 ? 0.929 18.357 38.481 1.00 8.67 94 ASP A CA 1
ATOM 698 C C . ASP A 1 93 ? 2.369 18.747 38.176 1.00 10.30 94 ASP A C 1
ATOM 699 O O . ASP A 1 93 ? 2.872 18.552 37.080 1.00 9.20 94 ASP A O 1
ATOM 704 N N . ASN A 1 94 ? 3.065 19.243 39.201 1.00 10.05 95 ASN A N 1
ATOM 705 C CA . ASN A 1 94 ? 4.427 19.725 39.037 1.00 10.77 95 ASN A CA 1
ATOM 706 C C . ASN A 1 94 ? 5.495 18.663 38.921 1.00 9.10 95 ASN A C 1
ATOM 707 O O . ASN A 1 94 ? 6.681 19.020 38.844 1.00 9.95 95 ASN A O 1
ATOM 712 N N . GLN A 1 95 ? 5.158 17.386 38.838 1.00 10.03 96 GLN A N 1
ATOM 713 C CA . GLN A 1 95 ? 6.129 16.331 38.614 1.00 9.92 96 GLN A CA 1
ATOM 714 C C . GLN A 1 95 ? 5.799 15.491 37.378 1.00 8.47 96 GLN A C 1
ATOM 715 O O . GLN A 1 95 ? 6.460 14.498 37.095 1.00 9.94 96 GLN A O 1
ATOM 721 N N . GLY A 1 96 ? 4.769 15.886 36.626 1.00 8.45 97 GLY A N 1
ATOM 722 C CA . GLY A 1 96 ? 4.385 15.156 35.425 1.00 8.67 97 GLY A CA 1
ATOM 723 C C . GLY A 1 96 ? 3.754 13.805 35.675 1.00 7.64 97 GLY A C 1
ATOM 724 O O . GLY A 1 96 ? 3.554 13.041 34.730 1.00 8.43 97 GLY A O 1
ATOM 725 N N . LYS A 1 97 ? 3.386 13.495 36.921 1.00 8.33 98 LYS A N 1
ATOM 726 C CA . LYS A 1 97 ? 2.789 12.212 37.270 1.00 8.28 98 LYS A CA 1
ATOM 727 C C . LYS A 1 97 ? 1.466 11.969 36.562 1.00 8.11 98 LYS A C 1
ATOM 728 O O . LYS A 1 97 ? 1.079 10.832 36.306 1.00 8.85 98 LYS A O 1
ATOM 739 N N . VAL A 1 98 ? 0.778 13.045 36.190 1.00 7.66 99 VAL A N 1
ATOM 740 C CA . VAL A 1 98 ? -0.470 12.947 35.447 1.00 7.94 99 VAL A CA 1
ATOM 741 C C . VAL A 1 98 ? -0.321 12.083 34.204 1.00 6.53 99 VAL A C 1
ATOM 742 O O . VAL A 1 98 ? -1.269 11.387 33.842 1.00 6.76 99 VAL A O 1
ATOM 746 N N . LEU A 1 99 ? 0.829 12.082 33.545 1.00 7.02 100 LEU A N 1
ATOM 747 C CA . LEU A 1 99 ? 0.988 11.319 32.319 1.00 7.63 100 LEU A CA 1
ATOM 748 C C . LEU A 1 99 ? 0.778 9.822 32.457 1.00 8.85 100 LEU A C 1
ATOM 749 O O . LEU A 1 99 ? 0.427 9.157 31.484 1.00 8.94 100 LEU A O 1
ATOM 754 N N . ALA A 1 100 ? 1.073 9.272 33.629 1.00 8.33 101 ALA A N 1
ATOM 755 C CA . ALA A 1 100 ? 0.953 7.837 33.846 1.00 9.97 101 ALA A CA 1
ATOM 756 C C . ALA A 1 100 ? -0.445 7.415 34.268 1.00 11.38 101 ALA A C 1
ATOM 757 O O . ALA A 1 100 ? -0.689 6.206 34.394 1.00 13.73 101 ALA A O 1
ATOM 759 N N . GLY A 1 101 ? -1.361 8.349 34.469 1.00 11.14 102 GLY A N 1
ATOM 760 C CA . GLY A 1 101 ? -2.711 8.031 34.902 1.00 11.76 102 GLY A CA 1
ATOM 761 C C . GLY A 1 101 ? -3.747 8.113 33.787 1.00 10.83 102 GLY A C 1
ATOM 762 O O . GLY A 1 101 ? -3.469 8.376 32.624 1.00 10.81 102 GLY A O 1
ATOM 763 N N . ASN A 1 102 ? -4.992 7.869 34.197 1.00 10.98 103 ASN A N 1
ATOM 764 C CA . ASN A 1 102 ? -6.127 7.872 33.277 1.00 11.98 103 ASN A CA 1
ATOM 765 C C . ASN A 1 102 ? -7.098 8.996 33.568 1.00 12.29 103 ASN A C 1
ATOM 766 O O . ASN A 1 102 ? -8.280 8.926 33.203 1.00 14.28 103 ASN A O 1
ATOM 771 N N . GLY A 1 103 ? -6.626 10.085 34.162 1.00 12.31 104 GLY A N 1
ATOM 772 C CA . GLY A 1 103 ? -7.434 11.248 34.487 1.00 12.24 104 GLY A CA 1
ATOM 773 C C . GLY A 1 103 ? -7.534 12.292 33.387 1.00 10.03 104 GLY A C 1
ATOM 774 O O . GLY A 1 103 ? -7.861 13.455 33.630 1.00 11.81 104 GLY A O 1
ATOM 775 N N . TRP A 1 104 ? -7.322 11.906 32.144 1.00 8.69 105 TRP A N 1
ATOM 776 C CA . TRP A 1 104 ? -7.366 12.799 30.992 1.00 7.90 105 TRP A CA 1
ATOM 777 C C . TRP A 1 104 ? -7.579 11.919 29.769 1.00 6.86 105 TRP A C 1
ATOM 778 O O . TRP A 1 104 ? -7.288 10.708 29.808 1.00 8.39 105 TRP A O 1
ATOM 789 N N . ARG A 1 105 ? -8.032 12.516 28.689 1.00 5.52 106 ARG A N 1
ATOM 790 C CA . ARG A 1 105 ? -8.388 11.786 27.484 1.00 5.69 106 ARG A CA 1
ATOM 791 C C . ARG A 1 105 ? -7.255 11.769 26.479 1.00 5.05 106 ARG A C 1
ATOM 792 O O . ARG A 1 105 ? -6.621 10.717 26.308 1.00 8.07 106 ARG A O 1
ATOM 800 N N . HIS A 1 106 ? -6.999 12.873 25.796 1.00 4.28 107 HIS A N 1
ATOM 801 C CA . HIS A 1 106 ? -5.955 12.941 24.783 1.00 4.43 107 HIS A CA 1
ATOM 802 C C . HIS A 1 106 ? -4.861 13.953 25.099 1.00 3.74 107 HIS A C 1
ATOM 803 O O . HIS A 1 106 ? -5.058 14.904 25.851 1.00 4.22 107 HIS A O 1
ATOM 810 N N . ILE A 1 107 ? -3.707 13.709 24.484 1.00 3.90 108 ILE A N 1
ATOM 811 C CA . ILE A 1 107 ? -2.572 14.614 24.583 1.00 3.84 108 ILE A CA 1
ATOM 812 C C . ILE A 1 107 ? -2.176 14.992 23.167 1.00 4.13 108 ILE A C 1
ATOM 813 O O . ILE A 1 107 ? -1.948 14.110 22.300 1.00 4.84 108 ILE A O 1
ATOM 818 N N . ALA A 1 108 ? -2.111 16.281 22.885 1.00 3.97 109 ALA A N 1
ATOM 819 C CA . ALA A 1 108 ? -1.702 16.798 21.587 1.00 3.96 109 ALA A CA 1
ATOM 820 C C . ALA A 1 108 ? -0.185 16.828 21.498 1.00 3.85 109 ALA A C 1
ATOM 821 O O . ALA A 1 108 ? 0.478 17.495 22.311 1.00 4.54 109 ALA A O 1
ATOM 823 N N . ILE A 1 109 ? 0.373 16.071 20.553 1.00 4.17 110 ILE A N 1
ATOM 824 C CA . ILE A 1 109 ? 1.822 16.041 20.366 1.00 3.81 110 ILE A CA 1
ATOM 825 C C . ILE A 1 109 ? 2.076 16.289 18.896 1.00 4.81 110 ILE A C 1
ATOM 826 O O . ILE A 1 109 ? 1.535 15.577 18.028 1.00 5.85 110 ILE A O 1
ATOM 831 N N . SER A 1 110 ? 2.889 17.289 18.579 1.00 5.06 111 SER A N 1
ATOM 832 C CA A SER A 1 110 ? 3.155 17.550 17.160 0.50 5.01 111 SER A CA 1
ATOM 833 C C . SER A 1 110 ? 3.924 16.363 16.580 1.00 4.68 111 SER A C 1
ATOM 834 O O . SER A 1 110 ? 4.655 15.638 17.242 1.00 5.31 111 SER A O 1
ATOM 839 N N . ASN A 1 111 ? 3.722 16.152 15.282 1.00 6.02 112 ASN A N 1
ATOM 840 C CA . ASN A 1 111 ? 4.320 15.027 14.561 1.00 6.20 112 ASN A CA 1
ATOM 841 C C . ASN A 1 111 ? 5.828 15.046 14.710 1.00 5.64 112 ASN A C 1
ATOM 842 O O . ASN A 1 111 ? 6.439 15.983 14.187 1.00 6.34 112 ASN A O 1
ATOM 847 N N . PRO A 1 112 ? 6.439 14.057 15.319 1.00 6.50 113 PRO A N 1
ATOM 848 C CA . PRO A 1 112 ? 7.861 14.102 15.606 1.00 7.24 113 PRO A CA 1
ATOM 849 C C . PRO A 1 112 ? 8.753 14.008 14.394 1.00 8.62 113 PRO A C 1
ATOM 850 O O . PRO A 1 112 ? 9.920 14.412 14.468 1.00 9.50 113 PRO A O 1
ATOM 854 N N . GLN A 1 113 ? 8.212 13.545 13.264 1.00 8.96 114 GLN A N 1
ATOM 855 C CA . GLN A 1 113 ? 9.000 13.486 12.037 1.00 8.85 114 GLN A CA 1
ATOM 856 C C . GLN A 1 113 ? 9.204 14.864 11.435 1.00 9.82 114 GLN A C 1
ATOM 857 O O . GLN A 1 113 ? 10.151 15.043 10.648 1.00 11.13 114 GLN A O 1
ATOM 863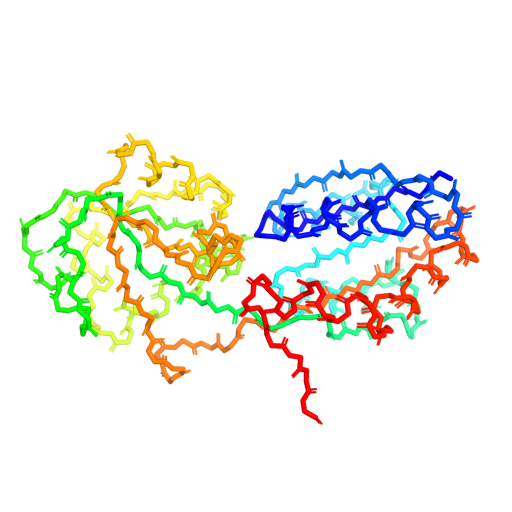 N N . ILE A 1 114 ? 8.331 15.823 11.717 1.00 7.98 115 ILE A N 1
ATOM 864 C CA . ILE A 1 114 ? 8.411 17.132 11.097 1.00 8.03 115 ILE A CA 1
ATOM 865 C C . ILE A 1 114 ? 8.473 18.328 12.048 1.00 6.78 115 ILE A C 1
ATOM 866 O O . ILE A 1 114 ? 8.802 19.429 11.598 1.00 7.28 115 ILE A O 1
ATOM 871 N N . ALA A 1 115 ? 8.151 18.124 13.319 1.00 6.72 116 ALA A N 1
ATOM 872 C CA . ALA A 1 115 ? 8.075 19.208 14.294 1.00 5.32 116 ALA A CA 1
ATOM 873 C C . ALA A 1 115 ? 8.963 18.853 15.468 1.00 4.36 116 ALA A C 1
ATOM 874 O O . ALA A 1 115 ? 8.631 17.990 16.274 1.00 5.47 116 ALA A O 1
ATOM 876 N N . PRO A 1 116 ? 10.091 19.553 15.615 1.00 4.53 117 PRO A N 1
ATOM 877 C CA . PRO A 1 116 ? 11.013 19.297 16.718 1.00 5.12 117 PRO A CA 1
ATOM 878 C C . PRO A 1 116 ? 10.386 19.380 18.103 1.00 4.25 117 PRO A C 1
ATOM 879 O O . PRO A 1 116 ? 10.823 18.647 18.992 1.00 4.62 117 PRO A O 1
ATOM 883 N N . TYR A 1 117 ? 9.349 20.202 18.334 1.00 4.04 118 TYR A N 1
ATOM 884 C CA . TYR A 1 117 ? 8.716 20.207 19.660 1.00 4.10 118 TYR A CA 1
ATOM 885 C C . TYR A 1 117 ? 7.907 18.928 19.867 1.00 4.43 118 TYR A C 1
ATOM 886 O O . TYR A 1 117 ? 7.635 18.526 20.994 1.00 5.22 118 TYR A O 1
ATOM 895 N N . GLY A 1 118 ? 7.493 18.287 18.788 1.00 4.64 119 GLY A N 1
ATOM 896 C CA . GLY A 1 118 ? 6.849 16.975 18.803 1.00 4.76 119 GLY A CA 1
ATOM 897 C C . GLY A 1 118 ? 7.872 15.882 19.103 1.00 3.47 119 GLY A C 1
ATOM 898 O O . GLY A 1 118 ? 7.615 14.960 19.882 1.00 4.33 119 GLY A O 1
ATOM 899 N N . LEU A 1 119 ? 9.055 15.991 18.488 1.00 4.64 120 LEU A N 1
ATOM 900 C CA . LEU A 1 119 ? 10.132 15.056 18.771 1.00 4.75 120 LEU A CA 1
ATOM 901 C C . LEU A 1 119 ? 10.489 15.108 20.258 1.00 4.44 120 LEU A C 1
ATOM 902 O O . LEU A 1 119 ? 10.614 14.082 20.929 1.00 5.16 120 LEU A O 1
ATOM 907 N N . ALA A 1 120 ? 10.598 16.322 20.803 1.00 4.41 121 ALA A N 1
ATOM 908 C CA . ALA A 1 120 ? 10.916 16.486 22.215 1.00 4.58 121 ALA A CA 1
ATOM 909 C C . ALA A 1 120 ? 9.840 15.869 23.092 1.00 4.44 121 ALA A C 1
ATOM 910 O O . ALA A 1 120 ? 10.144 15.157 24.051 1.00 4.24 121 ALA A O 1
ATOM 912 N N . GLY A 1 121 ? 8.555 16.142 22.809 1.00 4.17 122 GLY A N 1
ATOM 913 C CA . GLY A 1 121 ? 7.480 15.565 23.612 1.00 5.02 122 GLY A CA 1
ATOM 914 C C . GLY A 1 121 ? 7.486 14.039 23.552 1.00 4.12 122 GLY A C 1
ATOM 915 O O . GLY A 1 121 ? 7.267 13.364 24.550 1.00 4.31 122 GLY A O 1
ATOM 916 N N . THR A 1 122 ? 7.733 13.517 22.355 1.00 4.56 123 THR A N 1
ATOM 917 C CA . THR A 1 122 ? 7.804 12.065 22.192 1.00 4.92 123 THR A CA 1
ATOM 918 C C . THR A 1 122 ? 8.969 11.468 22.969 1.00 4.82 123 THR A C 1
ATOM 919 O O . THR A 1 122 ? 8.815 10.440 23.633 1.00 5.05 123 THR A O 1
ATOM 923 N N . GLN A 1 123 ? 10.105 12.168 22.969 1.00 5.28 124 GLN A N 1
ATOM 924 C CA . GLN A 1 123 ? 11.247 11.744 23.751 1.00 4.88 124 GLN A CA 1
ATOM 925 C C . GLN A 1 123 ? 10.922 11.703 25.240 1.00 5.11 124 GLN A C 1
ATOM 926 O O . GLN A 1 123 ? 11.407 10.797 25.930 1.00 5.25 124 GLN A O 1
ATOM 932 N N . VAL A 1 124 ? 10.129 12.644 25.745 1.00 4.85 125 VAL A N 1
ATOM 933 C CA . VAL A 1 124 ? 9.744 12.605 27.152 1.00 4.87 125 VAL A CA 1
ATOM 934 C C . VAL A 1 124 ? 8.915 11.362 27.432 1.00 5.34 125 VAL A C 1
ATOM 935 O O . VAL A 1 124 ? 9.140 10.676 28.433 1.00 5.93 125 VAL A O 1
ATOM 939 N N . LEU A 1 125 ? 7.933 11.056 26.577 1.00 4.77 126 LEU A N 1
ATOM 940 C CA . LEU A 1 125 ? 7.152 9.837 26.795 1.00 5.80 126 LEU A CA 1
ATOM 941 C C . LEU A 1 125 ? 8.024 8.589 26.744 1.00 5.24 126 LEU A C 1
ATOM 942 O O . LEU A 1 125 ? 7.841 7.671 27.551 1.00 6.09 126 LEU A O 1
ATOM 947 N N . THR A 1 126 ? 8.990 8.564 25.832 1.00 5.58 127 THR A N 1
ATOM 948 C CA . THR A 1 126 ? 9.909 7.422 25.780 1.00 5.91 127 THR A CA 1
ATOM 949 C C . THR A 1 126 ? 10.716 7.366 27.058 1.00 6.86 127 THR A C 1
ATOM 950 O O . THR A 1 126 ? 10.950 6.275 27.622 1.00 6.98 127 THR A O 1
ATOM 954 N N . HIS A 1 127 ? 11.185 8.503 27.558 1.00 5.67 128 HIS A N 1
ATOM 955 C CA . HIS A 1 127 ? 11.970 8.519 28.788 1.00 6.60 128 HIS A CA 1
ATOM 956 C C . HIS A 1 127 ? 11.210 7.923 29.960 1.00 6.78 128 HIS A C 1
ATOM 957 O O . HIS A 1 127 ? 11.799 7.231 30.805 1.00 8.07 128 HIS A O 1
ATOM 964 N N . LEU A 1 128 ? 9.915 8.189 30.039 1.00 7.12 129 LEU A N 1
ATOM 965 C CA . LEU A 1 128 ? 9.036 7.708 31.084 1.00 7.41 129 LEU A CA 1
ATOM 966 C C . LEU A 1 128 ? 8.488 6.313 30.827 1.00 7.82 129 LEU A C 1
ATOM 967 O O . LEU A 1 128 ? 7.760 5.790 31.678 1.00 8.97 129 LEU A O 1
ATOM 972 N N . GLY A 1 129 ? 8.756 5.731 29.670 1.00 7.01 130 GLY A N 1
ATOM 973 C CA . GLY A 1 129 ? 8.247 4.410 29.331 1.00 8.06 130 GLY A CA 1
ATOM 974 C C . GLY A 1 129 ? 6.744 4.433 29.082 1.00 7.01 130 GLY A C 1
ATOM 975 O O . GLY A 1 129 ? 6.089 3.405 29.323 1.00 8.94 130 GLY A O 1
ATOM 976 N N . LEU A 1 130 ? 6.200 5.556 28.594 1.00 6.41 131 LEU A N 1
ATOM 977 C CA . LEU A 1 130 ? 4.777 5.699 28.381 1.00 6.68 131 LEU A CA 1
ATOM 978 C C . LEU A 1 130 ? 4.392 5.817 26.922 1.00 6.71 131 LEU A C 1
ATOM 979 O O . LEU A 1 130 ? 3.189 5.831 26.647 1.00 7.60 131 LEU A O 1
ATOM 984 N N . LEU A 1 131 ? 5.345 5.880 25.997 1.00 6.06 132 LEU A N 1
ATOM 985 C CA . LEU A 1 131 ? 4.990 6.050 24.603 1.00 6.23 132 LEU A CA 1
ATOM 986 C C . LEU A 1 131 ? 4.194 4.873 24.070 1.00 6.31 132 LEU A C 1
ATOM 987 O O . LEU A 1 131 ? 3.176 5.056 23.404 1.00 7.35 132 LEU A O 1
ATOM 992 N N . ASP A 1 132 ? 4.660 3.643 24.335 1.00 6.67 133 ASP A N 1
ATOM 993 C CA . ASP A 1 132 ? 3.919 2.488 23.809 1.00 6.97 133 ASP A CA 1
ATOM 994 C C . ASP A 1 132 ? 2.500 2.409 24.365 1.00 7.82 133 ASP A C 1
ATOM 995 O O . ASP A 1 132 ? 1.592 2.143 23.566 1.00 8.48 133 ASP A O 1
ATOM 1000 N N . LYS A 1 133 ? 2.374 2.594 25.663 1.00 7.17 134 LYS A N 1
ATOM 1001 C CA . LYS A 1 133 ? 1.035 2.499 26.263 1.00 8.84 134 LYS A CA 1
ATOM 1002 C C . LYS A 1 133 ? 0.093 3.555 25.714 1.00 7.98 134 LYS A C 1
ATOM 1003 O O . LYS A 1 133 ? -1.045 3.247 25.323 1.00 8.91 134 LYS A O 1
ATOM 1014 N N . LEU A 1 134 ? 0.542 4.819 25.648 1.00 7.69 135 LEU A N 1
ATOM 1015 C CA . LEU A 1 134 ? -0.352 5.889 25.193 1.00 7.08 135 LEU A CA 1
ATOM 1016 C C . LEU A 1 134 ? -0.654 5.776 23.716 1.00 7.29 135 LEU A C 1
ATOM 1017 O O . LEU A 1 134 ? -1.747 6.158 23.253 1.00 9.12 135 LEU A O 1
ATOM 1022 N N . THR A 1 135 ? 0.253 5.222 22.930 1.00 7.62 136 THR A N 1
ATOM 1023 C CA . THR A 1 135 ? 0.013 4.975 21.517 1.00 8.16 136 THR A CA 1
ATOM 1024 C C . THR A 1 135 ? -1.014 3.856 21.358 1.00 8.40 136 THR A C 1
ATOM 1025 O O . THR A 1 135 ? -1.981 3.987 20.599 1.00 10.07 136 THR A O 1
ATOM 1029 N N . ALA A 1 136 ? -0.861 2.765 22.112 1.00 9.44 137 ALA A N 1
ATOM 1030 C CA . ALA A 1 136 ? -1.802 1.646 22.045 1.00 9.48 137 ALA A CA 1
ATOM 1031 C C . ALA A 1 136 ? -3.209 2.066 22.455 1.00 10.66 137 ALA A C 1
ATOM 1032 O O . ALA A 1 136 ? -4.216 1.607 21.886 1.00 10.70 137 ALA A O 1
ATOM 1034 N N . GLN A 1 137 ? -3.295 2.939 23.457 1.00 9.61 138 GLN A N 1
ATOM 1035 C CA . GLN A 1 137 ? -4.566 3.459 23.935 1.00 9.57 138 GLN A CA 1
ATOM 1036 C C . GLN A 1 137 ? -5.134 4.542 23.036 1.00 9.42 138 GLN A C 1
ATOM 1037 O O . GLN A 1 137 ? -6.227 5.070 23.334 1.00 9.84 138 GLN A O 1
ATOM 1043 N N . GLU A 1 138 ? -4.452 4.946 21.986 1.00 8.50 139 GLU A N 1
ATOM 1044 C CA . GLU A 1 138 ? -4.899 5.974 21.063 1.00 9.52 139 GLU A CA 1
ATOM 1045 C C . GLU A 1 138 ? -5.143 7.303 21.763 1.00 7.49 139 GLU A C 1
ATOM 1046 O O . GLU A 1 138 ? -6.060 8.077 21.437 1.00 9.39 139 GLU A O 1
ATOM 1052 N N . ARG A 1 139 ? -4.314 7.599 22.757 1.00 6.71 140 ARG A N 1
ATOM 1053 C CA . ARG A 1 139 ? -4.466 8.861 23.484 1.00 6.67 140 ARG A CA 1
ATOM 1054 C C . ARG A 1 139 ? -3.623 9.973 22.920 1.00 5.79 140 ARG A C 1
ATOM 1055 O O . ARG A 1 139 ? -3.876 11.133 23.276 1.00 6.85 140 ARG A O 1
ATOM 1063 N N . ILE A 1 140 ? -2.675 9.676 22.052 1.00 6.42 141 ILE A N 1
ATOM 1064 C CA . ILE A 1 140 ? -1.862 10.729 21.465 1.00 5.70 141 ILE A CA 1
ATOM 1065 C C . ILE A 1 140 ? -2.521 11.186 20.181 1.00 6.69 141 ILE A C 1
ATOM 1066 O O . ILE A 1 140 ? -2.855 10.351 19.323 1.00 8.76 141 ILE A O 1
ATOM 1071 N N . VAL A 1 141 ? -2.755 12.477 20.063 1.00 5.72 142 VAL A N 1
ATOM 1072 C CA . VAL A 1 141 ? -3.370 13.040 18.862 1.00 7.30 142 VAL A CA 1
ATOM 1073 C C . VAL A 1 141 ? -2.280 13.820 18.148 1.00 6.86 142 VAL A C 1
ATOM 1074 O O . VAL A 1 141 ? -1.724 14.784 18.683 1.00 7.55 142 VAL A O 1
ATOM 1078 N N . GLU A 1 142 ? -1.915 13.354 16.962 1.00 6.06 143 GLU A N 1
ATOM 1079 C CA . GLU A 1 142 ? -0.838 13.956 16.193 1.00 8.33 143 GLU A CA 1
ATOM 1080 C C . GLU A 1 142 ? -1.258 15.288 15.625 1.00 8.01 143 GLU A C 1
ATOM 1081 O O . GLU A 1 142 ? -2.271 15.422 14.933 1.00 13.74 143 GLU A O 1
ATOM 1087 N N . ALA A 1 143 ? -0.536 16.352 15.947 1.00 6.38 144 ALA A N 1
ATOM 1088 C CA . ALA A 1 143 ? -0.742 17.691 15.430 1.00 6.57 144 ALA A CA 1
ATOM 1089 C C . ALA A 1 143 ? 0.283 17.941 14.323 1.00 6.29 144 ALA A C 1
ATOM 1090 O O . ALA A 1 143 ? 1.356 17.336 14.365 1.00 7.32 144 ALA A O 1
ATOM 1092 N N . ASN A 1 144 ? -0.023 18.825 13.380 1.00 6.53 145 ASN A N 1
ATOM 1093 C CA . ASN A 1 144 ? 0.911 19.011 12.271 1.00 7.38 145 ASN A CA 1
ATOM 1094 C C . ASN A 1 144 ? 1.984 20.049 12.540 1.00 7.85 145 ASN A C 1
ATOM 1095 O O . ASN A 1 144 ? 2.840 20.245 11.689 1.00 8.60 145 ASN A O 1
ATOM 1100 N N . SER A 1 145 ? 1.978 20.636 13.734 1.00 5.54 146 SER A N 1
ATOM 1101 C CA . SER A 1 145 ? 2.961 21.633 14.137 1.00 4.95 146 SER A CA 1
ATOM 1102 C C . SER A 1 145 ? 2.754 21.861 15.635 1.00 4.67 146 SER A C 1
ATOM 1103 O O . SER A 1 145 ? 1.684 21.524 16.156 1.00 4.44 146 SER A O 1
ATOM 1106 N N . VAL A 1 146 ? 3.742 22.499 16.288 1.00 4.28 147 VAL A N 1
ATOM 1107 C CA . VAL A 1 146 ? 3.495 22.834 17.698 1.00 4.39 147 VAL A CA 1
ATOM 1108 C C . VAL A 1 146 ? 2.506 23.978 17.808 1.00 3.90 147 VAL A C 1
ATOM 1109 O O . VAL A 1 146 ? 1.809 24.115 18.823 1.00 4.41 147 VAL A O 1
ATOM 1113 N N . GLY A 1 147 ? 2.370 24.809 16.780 1.00 4.82 148 GLY A N 1
ATOM 1114 C CA . GLY A 1 147 ? 1.299 25.800 16.721 1.00 5.36 148 GLY A CA 1
ATOM 1115 C C . GLY A 1 147 ? -0.063 25.103 16.843 1.00 5.44 148 GLY A C 1
ATOM 1116 O O . GLY A 1 147 ? -0.924 25.508 17.630 1.00 5.39 148 GLY A O 1
ATOM 1117 N N . GLN A 1 148 ? -0.261 24.023 16.095 1.00 4.75 149 GLN A N 1
ATOM 1118 C CA . GLN A 1 148 ? -1.519 23.282 16.186 1.00 5.65 149 GLN A CA 1
ATOM 1119 C C . GLN A 1 148 ? -1.644 22.549 17.512 1.00 5.31 149 GLN A C 1
ATOM 1120 O O . GLN A 1 148 ? -2.734 22.556 18.101 1.00 5.78 149 GLN A O 1
ATOM 1126 N N . ALA A 1 149 ? -0.570 21.970 18.068 1.00 4.85 150 ALA A N 1
ATOM 1127 C CA . ALA A 1 149 ? -0.661 21.332 19.379 1.00 4.82 150 ALA A CA 1
ATOM 1128 C C . ALA A 1 149 ? -1.110 22.353 20.425 1.00 4.90 150 ALA A C 1
ATOM 1129 O O . ALA A 1 149 ? -1.950 22.056 21.270 1.00 4.73 150 ALA A O 1
ATOM 1131 N N . HIS A 1 150 ? -0.502 23.547 20.347 1.00 4.29 151 HIS A N 1
ATOM 1132 C CA . HIS A 1 150 ? -0.901 24.602 21.279 1.00 4.98 151 HIS A CA 1
ATOM 1133 C C . HIS A 1 150 ? -2.363 25.012 21.104 1.00 4.55 151 HIS A C 1
ATOM 1134 O O . HIS A 1 150 ? -3.076 25.157 22.095 1.00 4.84 151 HIS A O 1
ATOM 1141 N N . SER A 1 151 ? -2.807 25.194 19.865 1.00 4.71 152 SER A N 1
ATOM 1142 C CA A SER A 1 151 ? -4.193 25.548 19.586 0.60 6.05 152 SER A CA 1
ATOM 1143 C C . SER A 1 151 ? -5.168 24.521 20.159 1.00 5.72 152 SER A C 1
ATOM 1144 O O . SER A 1 151 ? -6.173 24.848 20.807 1.00 6.26 152 SER A O 1
ATOM 1149 N N . GLN A 1 152 ? -4.865 23.253 19.920 1.00 5.38 153 GLN A N 1
ATOM 1150 C CA . GLN A 1 152 ? -5.724 22.172 20.398 1.00 5.37 153 GLN A CA 1
ATOM 1151 C C . GLN A 1 152 ? -5.793 22.129 21.906 1.00 4.37 153 GLN A C 1
ATOM 1152 O O . GLN A 1 152 ? -6.839 21.851 22.503 1.00 5.38 153 GLN A O 1
ATOM 1158 N N . THR A 1 153 ? -4.659 22.381 22.569 1.00 4.57 154 THR A N 1
ATOM 1159 C CA . THR A 1 153 ? -4.635 22.373 24.021 1.00 5.24 154 THR A CA 1
ATOM 1160 C C . THR A 1 153 ? -5.316 23.609 24.584 1.00 4.06 154 THR A C 1
ATOM 1161 O O . THR A 1 153 ? -6.064 23.535 25.560 1.00 4.89 154 THR A O 1
ATOM 1165 N N . ALA A 1 154 ? -5.082 24.768 23.958 1.00 4.15 155 ALA A N 1
ATOM 1166 C CA . ALA A 1 154 ? -5.633 26.025 24.452 1.00 4.40 155 ALA A CA 1
ATOM 1167 C C . ALA A 1 154 ? -7.154 26.075 24.439 1.00 4.37 155 ALA A C 1
ATOM 1168 O O . ALA A 1 154 ? -7.758 26.756 25.270 1.00 5.38 155 ALA A O 1
ATOM 1170 N N . SER A 1 155 ? -7.766 25.416 23.468 1.00 4.33 156 SER A N 1
ATOM 1171 C CA . SER A 1 155 ? -9.220 25.373 23.384 1.00 4.62 156 SER A CA 1
ATOM 1172 C C . SER A 1 155 ? -9.816 24.245 24.214 1.00 4.34 156 SER A C 1
ATOM 1173 O O . SER A 1 155 ? -11.052 24.138 24.300 1.00 5.20 156 SER A O 1
ATOM 1176 N N . GLY A 1 156 ? -8.984 23.352 24.740 1.00 4.06 157 GLY A N 1
ATOM 1177 C CA . GLY A 1 156 ? -9.482 22.176 25.425 1.00 4.93 157 GLY A CA 1
ATOM 1178 C C . GLY A 1 156 ? -9.792 21.040 24.452 1.00 3.48 157 GLY A C 1
ATOM 1179 O O . GLY A 1 156 ? -10.237 19.973 24.939 1.00 4.73 157 GLY A O 1
ATOM 1180 N N . ALA A 1 157 ? -9.587 21.152 23.156 1.00 3.94 158 ALA A N 1
ATOM 1181 C CA . ALA A 1 157 ? -9.772 20.014 22.258 1.00 4.52 158 ALA A CA 1
ATOM 1182 C C . ALA A 1 157 ? -8.904 18.835 22.691 1.00 5.10 158 ALA A C 1
ATOM 1183 O O . ALA A 1 157 ? -9.275 17.668 22.440 1.00 5.25 158 ALA A O 1
ATOM 1185 N N . ALA A 1 158 ? -7.749 19.094 23.290 1.00 4.40 159 ALA A N 1
ATOM 1186 C CA . ALA A 1 158 ? -6.909 18.100 23.927 1.00 4.14 159 ALA A CA 1
ATOM 1187 C C . ALA A 1 158 ? -6.769 18.466 25.410 1.00 4.33 159 ALA A C 1
ATOM 1188 O O . ALA A 1 158 ? -6.401 19.608 25.708 1.00 4.70 159 ALA A O 1
ATOM 1190 N N . ASP A 1 159 ? -7.023 17.547 26.322 1.00 4.20 160 ASP A N 1
ATOM 1191 C CA . ASP A 1 159 ? -6.832 17.796 27.741 1.00 4.25 160 ASP A CA 1
ATOM 1192 C C . ASP A 1 159 ? -5.390 18.202 28.027 1.00 3.93 160 ASP A C 1
ATOM 1193 O O . ASP A 1 159 ? -5.183 19.087 28.850 1.00 5.18 160 ASP A O 1
ATOM 1198 N N . LEU A 1 160 ? -4.429 17.535 27.404 1.00 4.00 161 LEU A N 1
ATOM 1199 C CA . LEU A 1 160 ? -3.016 17.818 27.604 1.00 3.65 161 LEU A CA 1
ATOM 1200 C C . LEU A 1 160 ? -2.368 18.146 26.272 1.00 3.40 161 LEU A C 1
ATOM 1201 O O . LEU A 1 160 ? -2.839 17.675 25.233 1.00 4.01 161 LEU A O 1
ATOM 1206 N N . GLY A 1 161 ? -1.209 18.799 26.333 1.00 3.64 162 GLY A N 1
ATOM 1207 C CA . GLY A 1 161 ? -0.431 18.998 25.115 1.00 3.60 162 GLY A CA 1
ATOM 1208 C C . GLY A 1 161 ? 1.019 19.284 25.455 1.00 3.52 162 GLY A C 1
ATOM 1209 O O . GLY A 1 161 ? 1.333 19.823 26.512 1.00 4.22 162 GLY A O 1
ATOM 1210 N N . PHE A 1 162 ? 1.897 18.917 24.519 1.00 3.18 163 PHE A N 1
ATOM 1211 C CA . PHE A 1 162 ? 3.309 19.291 24.595 1.00 3.21 163 PHE A CA 1
ATOM 1212 C C . PHE A 1 162 ? 3.514 20.501 23.698 1.00 3.73 163 PHE A C 1
ATOM 1213 O O . PHE A 1 162 ? 3.299 20.455 22.480 1.00 4.26 163 PHE A O 1
ATOM 1221 N N . VAL A 1 163 ? 3.855 21.635 24.331 1.00 3.73 164 VAL A N 1
ATOM 1222 C CA . VAL A 1 163 ? 3.947 22.915 23.652 1.00 4.05 164 VAL A CA 1
ATOM 1223 C C . VAL A 1 163 ? 5.259 23.622 23.956 1.00 2.86 164 VAL A C 1
ATOM 1224 O O . VAL A 1 163 ? 6.070 23.129 24.746 1.00 4.17 164 VAL A O 1
ATOM 1228 N N . ALA A 1 164 ? 5.474 24.758 23.329 1.00 3.55 165 ALA A N 1
ATOM 1229 C CA . ALA A 1 164 ? 6.643 25.583 23.590 1.00 3.39 165 ALA A CA 1
ATOM 1230 C C . ALA A 1 164 ? 6.304 26.566 24.699 1.00 3.73 165 ALA A C 1
ATOM 1231 O O . ALA A 1 164 ? 5.231 27.164 24.736 1.00 3.73 165 ALA A O 1
ATOM 1233 N N . LEU A 1 165 ? 7.271 26.856 25.565 1.00 4.26 166 LEU A N 1
ATOM 1234 C CA . LEU A 1 165 ? 7.031 27.831 26.633 1.00 4.09 166 LEU A CA 1
ATOM 1235 C C . LEU A 1 165 ? 6.613 29.171 26.082 1.00 4.11 166 LEU A C 1
ATOM 1236 O O . LEU A 1 165 ? 5.725 29.849 26.613 1.00 4.94 166 LEU A O 1
ATOM 1241 N N . ALA A 1 166 ? 7.211 29.630 24.977 1.00 4.75 167 ALA A N 1
ATOM 1242 C CA . ALA A 1 166 ? 6.883 30.913 24.393 1.00 5.45 167 ALA A CA 1
ATOM 1243 C C . ALA A 1 166 ? 5.409 31.046 24.073 1.00 4.89 167 ALA A C 1
ATOM 1244 O O . ALA A 1 166 ? 4.869 32.155 24.073 1.00 6.28 167 ALA A O 1
ATOM 1246 N N . GLN A 1 167 ? 4.717 29.952 23.744 1.00 4.78 168 GLN A N 1
ATOM 1247 C CA . GLN A 1 167 ? 3.316 30.009 23.380 1.00 5.24 168 GLN A CA 1
ATOM 1248 C C . GLN A 1 167 ? 2.385 30.226 24.552 1.00 5.12 168 GLN A C 1
ATOM 1249 O O . GLN A 1 167 ? 1.204 30.552 24.343 1.00 6.57 168 GLN A O 1
ATOM 1255 N N . ILE A 1 168 ? 2.845 30.016 25.779 1.00 4.93 169 ILE A N 1
ATOM 1256 C CA . ILE A 1 168 ? 1.964 30.091 26.939 1.00 6.39 169 ILE A CA 1
ATOM 1257 C C . ILE A 1 168 ? 2.408 31.066 28.006 1.00 7.14 169 ILE A C 1
ATOM 1258 O O . ILE A 1 168 ? 1.591 31.436 28.873 1.00 7.97 169 ILE A O 1
ATOM 1263 N N . ILE A 1 169 ? 3.653 31.511 27.981 1.00 8.02 170 ILE A N 1
ATOM 1264 C CA . ILE A 1 169 ? 4.150 32.439 29.012 1.00 10.92 170 ILE A CA 1
ATOM 1265 C C . ILE A 1 169 ? 3.532 33.800 28.764 1.00 9.77 170 ILE A C 1
ATOM 1266 O O . ILE A 1 169 ? 3.383 34.261 27.647 1.00 11.79 170 ILE A O 1
ATOM 1271 N N . GLN A 1 170 ? 3.053 34.449 29.832 1.00 14.18 171 GLN A N 1
ATOM 1272 C CA . GLN A 1 170 ? 2.386 35.741 29.686 1.00 17.13 171 GLN A CA 1
ATOM 1273 C C . GLN A 1 170 ? 3.364 36.869 29.960 1.00 19.64 171 GLN A C 1
ATOM 1274 O O . GLN A 1 170 ? 4.446 36.659 30.513 1.00 17.70 171 GLN A O 1
ATOM 1280 N N . ALA A 1 171 ? 2.973 38.086 29.608 1.00 22.09 172 ALA A N 1
ATOM 1281 C CA . ALA A 1 171 ? 3.785 39.281 29.782 1.00 25.82 172 ALA A CA 1
ATOM 1282 C C . ALA A 1 171 ? 4.348 39.447 31.185 1.00 27.22 172 ALA A C 1
ATOM 1283 O O . ALA A 1 171 ? 5.487 39.893 31.344 1.00 29.37 172 ALA A O 1
ATOM 1285 N N . ALA A 1 172 ? 3.583 39.089 32.212 1.00 27.77 173 ALA A N 1
ATOM 1286 C CA . ALA A 1 172 ? 4.033 39.168 33.591 1.00 28.02 173 ALA A CA 1
ATOM 1287 C C . ALA A 1 172 ? 4.820 37.941 34.022 1.00 27.58 173 ALA A C 1
ATOM 1288 O O . ALA A 1 172 ? 5.331 37.885 35.141 1.00 29.66 173 ALA A O 1
ATOM 1290 N N . ALA A 1 173 ? 4.928 36.928 3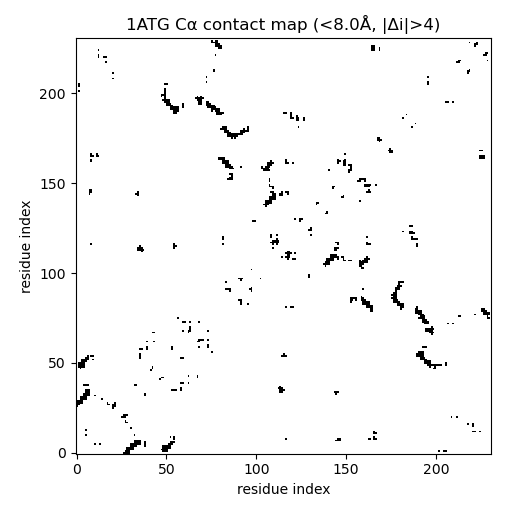3.175 1.00 26.47 174 ALA A N 1
ATOM 1291 C CA . ALA A 1 173 ? 5.662 35.706 33.426 1.00 25.46 174 ALA A CA 1
ATOM 1292 C C . ALA A 1 173 ? 4.770 34.605 34.007 1.00 23.58 174 ALA A C 1
ATOM 1293 O O . ALA A 1 173 ? 5.282 33.571 34.434 1.00 23.81 174 ALA A O 1
ATOM 1295 N N . LYS A 1 174 ? 3.463 34.822 33.978 1.00 22.11 175 LYS A N 1
ATOM 1296 C CA . LYS A 1 174 ? 2.528 33.799 34.452 1.00 19.55 175 LYS A CA 1
ATOM 1297 C C . LYS A 1 174 ? 2.181 32.842 33.315 1.00 17.34 175 LYS A C 1
ATOM 1298 O O . LYS A 1 174 ? 2.404 33.180 32.156 1.00 16.17 175 LYS A O 1
ATOM 1304 N N . ILE A 1 175 ? 1.646 31.675 33.642 1.00 13.61 176 ILE A N 1
ATOM 1305 C CA . ILE A 1 175 ? 1.258 30.663 32.662 1.00 11.37 176 ILE A CA 1
ATOM 1306 C C . ILE A 1 175 ? -0.141 30.186 33.090 1.00 10.08 176 ILE A C 1
ATOM 1307 O O . ILE A 1 175 ? -0.273 29.747 34.231 1.00 13.60 176 ILE A O 1
ATOM 1312 N N . PRO A 1 176 ? -1.105 30.344 32.225 1.00 11.53 177 PRO A N 1
ATOM 1313 C CA . PRO A 1 176 ? -2.472 29.942 32.552 1.00 11.77 177 PRO A CA 1
ATOM 1314 C C . PRO A 1 176 ? -2.599 28.426 32.600 1.00 10.56 177 PRO A C 1
ATOM 1315 O O . PRO A 1 176 ? -1.700 27.680 32.173 1.00 9.82 177 PRO A O 1
ATOM 1319 N N . GLY A 1 177 ? -3.705 27.941 33.155 1.00 9.75 178 GLY A N 1
ATOM 1320 C CA . GLY A 1 177 ? -3.966 26.505 33.210 1.00 8.06 178 GLY A CA 1
ATOM 1321 C C . GLY A 1 177 ? -3.065 25.804 34.201 1.00 7.44 178 GLY A C 1
ATOM 1322 O O . GLY A 1 177 ? -2.935 26.223 35.352 1.00 9.08 178 GLY A O 1
ATOM 1323 N N . SER A 1 178 ? -2.438 24.714 33.766 1.00 6.38 179 SER A N 1
ATOM 1324 C CA . SER A 1 178 ? -1.489 23.986 34.596 1.00 6.35 179 SER A CA 1
ATOM 1325 C C . SER A 1 178 ? -0.328 23.514 33.724 1.00 5.79 179 SER A C 1
ATOM 1326 O O . SER A 1 178 ? -0.530 23.296 32.524 1.00 5.87 179 SER A O 1
ATOM 1329 N N . HIS A 1 179 ? 0.866 23.386 34.293 1.00 5.36 180 HIS A N 1
ATOM 1330 C CA . HIS A 1 179 ? 2.001 22.998 33.459 1.00 5.94 180 HIS A CA 1
ATOM 1331 C C . HIS A 1 179 ? 3.084 22.277 34.231 1.00 5.56 180 HIS A C 1
ATOM 1332 O O . HIS A 1 179 ? 3.218 22.385 35.454 1.00 7.67 180 HIS A O 1
ATOM 1339 N N . TRP A 1 180 ? 3.876 21.529 33.473 1.00 5.67 181 TRP A N 1
ATOM 1340 C CA . TRP A 1 180 ? 5.031 20.811 33.993 1.00 5.45 181 TRP A CA 1
ATOM 1341 C C . TRP A 1 180 ? 6.148 20.894 32.965 1.00 5.38 181 TRP A C 1
ATOM 1342 O O . TRP A 1 180 ? 5.939 20.620 31.781 1.00 5.44 181 TRP A O 1
ATOM 1353 N N . PHE A 1 181 ? 7.319 21.330 33.416 1.00 4.96 182 PHE A N 1
ATOM 1354 C CA . PHE A 1 181 ? 8.503 21.332 32.567 1.00 4.95 182 PHE A CA 1
ATOM 1355 C C . PHE A 1 181 ? 9.209 20.002 32.708 1.00 5.85 182 PHE A C 1
ATOM 1356 O O . PHE A 1 181 ? 9.799 19.702 33.762 1.00 7.15 182 PHE A O 1
ATOM 1364 N N . PRO A 1 182 ? 9.242 19.151 31.705 1.00 4.68 183 PRO A N 1
ATOM 1365 C CA . PRO A 1 182 ? 10.070 17.951 31.826 1.00 5.10 183 PRO A CA 1
ATOM 1366 C C . PRO A 1 182 ? 11.525 18.366 32.038 1.00 4.79 183 PRO A C 1
ATOM 1367 O O . PRO A 1 182 ? 12.025 19.286 31.391 1.00 5.51 183 PRO A O 1
ATOM 1371 N N . PRO A 1 183 ? 12.226 17.715 32.961 1.00 5.44 184 PRO A N 1
ATOM 1372 C CA . PRO A 1 183 ? 13.640 18.032 33.181 1.00 6.32 184 PRO A CA 1
ATOM 1373 C C . PRO A 1 183 ? 14.430 17.891 31.887 1.00 6.36 184 PRO A C 1
ATOM 1374 O O . PRO A 1 183 ? 14.101 17.143 30.962 1.00 6.19 184 PRO A O 1
ATOM 1378 N N . ALA A 1 184 ? 15.584 18.587 31.858 1.00 6.83 185 ALA A N 1
ATOM 1379 C CA . ALA A 1 184 ? 16.417 18.646 30.663 1.00 5.43 185 ALA A CA 1
ATOM 1380 C C . ALA A 1 184 ? 17.065 17.336 30.243 1.00 5.83 185 ALA A C 1
ATOM 1381 O O . ALA A 1 184 ? 17.474 17.233 29.097 1.00 6.20 185 ALA A O 1
ATOM 1383 N N . ASN A 1 185 ? 17.097 16.351 31.131 1.00 5.82 186 ASN A N 1
ATOM 1384 C CA . ASN A 1 185 ? 17.608 15.038 30.756 1.00 6.72 186 ASN A CA 1
ATOM 1385 C C . ASN A 1 185 ? 16.513 14.122 30.228 1.00 7.35 186 ASN A C 1
ATOM 1386 O O . ASN A 1 185 ? 16.810 12.977 29.872 1.00 8.17 186 ASN A O 1
ATOM 1391 N N . TYR A 1 186 ? 15.269 14.604 30.109 1.00 5.85 187 TYR A N 1
ATOM 1392 C CA . TYR A 1 186 ? 14.183 13.772 29.624 1.00 5.96 187 TYR A CA 1
ATOM 1393 C C . TYR A 1 186 ? 14.013 13.835 28.112 1.00 5.29 187 TYR A C 1
ATOM 1394 O O . TYR A 1 186 ? 13.231 13.039 27.576 1.00 7.38 187 TYR A O 1
ATOM 1403 N N . TYR A 1 187 ? 14.674 14.776 27.456 1.00 5.53 188 TYR A N 1
ATOM 1404 C CA . TYR A 1 187 ? 14.587 14.960 26.025 1.00 5.08 188 TYR A CA 1
ATOM 1405 C C . TYR A 1 187 ? 15.860 15.661 25.556 1.00 5.04 188 TYR A C 1
ATOM 1406 O O . TYR A 1 187 ? 16.534 16.296 26.384 1.00 5.95 188 TYR A O 1
ATOM 1415 N N . GLU A 1 188 ? 16.157 15.593 24.272 1.00 5.19 189 GLU A N 1
ATOM 1416 C CA . GLU A 1 188 ? 17.348 16.316 23.800 1.00 5.75 189 GLU A CA 1
ATOM 1417 C C . GLU A 1 188 ? 17.019 17.789 23.683 1.00 4.29 189 GLU A C 1
ATOM 1418 O O . GLU A 1 188 ? 15.948 18.151 23.184 1.00 4.76 189 GLU A O 1
ATOM 1424 N N . PRO A 1 189 ? 17.900 18.690 24.091 1.00 4.58 190 PRO A N 1
ATOM 1425 C CA . PRO A 1 189 ? 17.617 20.122 24.038 1.00 4.89 190 PRO A CA 1
ATOM 1426 C C . PRO A 1 189 ? 17.173 20.597 22.677 1.00 4.95 190 PRO A C 1
ATOM 1427 O O . PRO A 1 189 ? 17.636 20.196 21.607 1.00 5.35 190 PRO A O 1
ATOM 1431 N N . ILE A 1 190 ? 16.215 21.527 22.706 1.00 4.52 191 ILE A N 1
ATOM 1432 C CA . ILE A 1 190 ? 15.611 22.064 21.482 1.00 4.44 191 ILE A CA 1
ATOM 1433 C C . ILE A 1 190 ? 16.416 23.262 21.025 1.00 4.38 191 ILE A C 1
ATOM 1434 O O . ILE A 1 190 ? 16.085 24.427 21.276 1.00 5.27 191 ILE A O 1
ATOM 1439 N N . VAL A 1 191 ? 17.532 22.978 20.368 1.00 5.29 192 VAL A N 1
ATOM 1440 C CA . VAL A 1 191 ? 18.484 23.975 19.897 1.00 5.42 192 VAL A CA 1
AT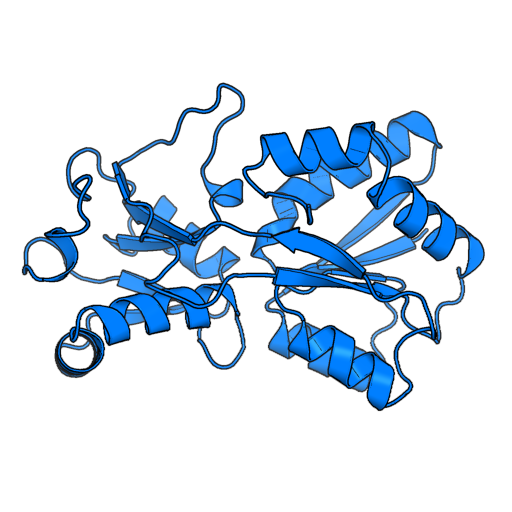OM 1441 C C . VAL A 1 191 ? 18.047 24.490 18.537 1.00 4.49 192 VAL A C 1
ATOM 1442 O O . VAL A 1 191 ? 17.974 23.706 17.591 1.00 5.63 192 VAL A O 1
ATOM 1446 N N . GLN A 1 192 ? 17.662 25.758 18.471 1.00 4.57 193 GLN A N 1
ATOM 1447 C CA . GLN A 1 192 ? 17.028 26.288 17.273 1.00 4.86 193 GLN A CA 1
ATOM 1448 C C . GLN A 1 192 ? 17.984 27.138 16.462 1.00 4.61 193 GLN A C 1
ATOM 1449 O O . GLN A 1 192 ? 18.556 28.112 16.972 1.00 5.56 193 GLN A O 1
ATOM 1455 N N . GLN A 1 193 ? 18.156 26.746 15.195 1.00 5.39 194 GLN A N 1
ATOM 1456 C CA . GLN A 1 193 ? 19.085 27.466 14.333 1.00 6.05 194 GLN A CA 1
ATOM 1457 C C . GLN A 1 193 ? 18.379 28.149 13.180 1.00 5.82 194 GLN A C 1
ATOM 1458 O O . GLN A 1 193 ? 17.280 27.780 12.763 1.00 6.29 194 GLN A O 1
ATOM 1464 N N . ALA A 1 194 ? 19.021 29.217 12.707 1.00 6.36 195 ALA A N 1
ATOM 1465 C CA . ALA A 1 194 ? 18.533 30.022 11.623 1.00 8.10 195 ALA A CA 1
ATOM 1466 C C . ALA A 1 194 ? 19.604 30.111 10.528 1.00 7.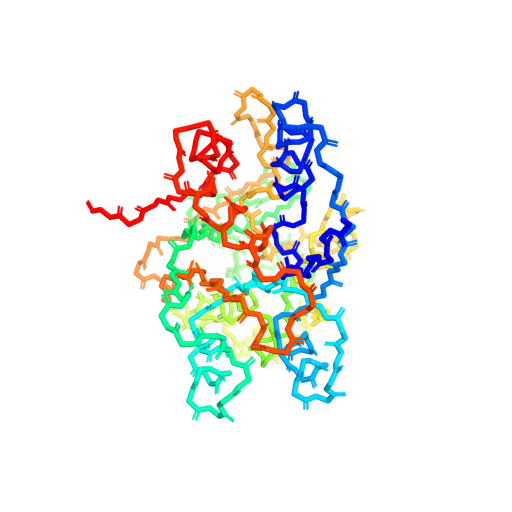99 195 ALA A C 1
ATOM 1467 O O . ALA A 1 194 ? 20.788 29.949 10.793 1.00 7.96 195 ALA A O 1
ATOM 1469 N N . VAL A 1 195 ? 19.120 30.310 9.309 1.00 8.28 196 VAL A N 1
ATOM 1470 C CA . VAL A 1 195 ? 20.027 30.492 8.180 1.00 8.78 196 VAL A CA 1
ATOM 1471 C C . VAL A 1 195 ? 19.428 31.553 7.256 1.00 8.75 196 VAL A C 1
ATOM 1472 O O . VAL A 1 195 ? 18.237 31.834 7.211 1.00 9.50 196 VAL A O 1
ATOM 1476 N N . ILE A 1 196 ? 20.333 32.143 6.462 1.00 9.50 197 ILE A N 1
ATOM 1477 C CA . ILE A 1 196 ? 19.941 32.988 5.347 1.00 9.99 197 ILE A CA 1
ATOM 1478 C C . ILE A 1 196 ? 19.855 32.044 4.131 1.00 10.27 197 ILE A C 1
ATOM 1479 O O . ILE A 1 196 ? 20.684 31.152 3.999 1.00 11.11 197 ILE A O 1
ATOM 1484 N N . THR A 1 197 ? 18.809 32.221 3.344 1.00 10.92 198 THR A N 1
ATOM 1485 C CA . THR A 1 197 ? 18.646 31.393 2.134 1.00 11.58 198 THR A CA 1
ATOM 1486 C C . THR A 1 197 ? 19.602 31.936 1.069 1.00 12.36 198 THR A C 1
ATOM 1487 O O . THR A 1 197 ? 19.501 33.116 0.756 1.00 13.20 198 THR A O 1
ATOM 1491 N N . LYS A 1 198 ? 20.492 31.108 0.540 1.00 13.41 199 LYS A N 1
ATOM 1492 C CA . LYS A 1 198 ? 21.516 31.545 -0.406 1.00 15.99 199 LYS A CA 1
ATOM 1493 C C . LYS A 1 198 ? 21.035 32.361 -1.584 1.00 17.87 199 LYS A C 1
ATOM 1494 O O . LYS A 1 198 ? 21.705 33.317 -2.006 1.00 18.41 199 LYS A O 1
ATOM 1500 N N . SER A 1 199 ? 19.877 32.057 -2.136 1.00 16.10 200 SER A N 1
ATOM 1501 C CA . SER A 1 199 ? 19.289 32.718 -3.278 1.00 18.67 200 SER A CA 1
ATOM 1502 C C . SER A 1 199 ? 18.634 34.052 -2.975 1.00 18.47 200 SER A C 1
ATOM 1503 O O . SER A 1 199 ? 18.051 34.673 -3.871 1.00 18.92 200 SER A O 1
ATOM 1506 N N . THR A 1 200 ? 18.669 34.524 -1.728 1.00 15.24 201 THR A N 1
ATOM 1507 C CA . THR A 1 200 ? 18.034 35.773 -1.370 1.00 15.33 201 THR A CA 1
ATOM 1508 C C . THR A 1 200 ? 18.399 36.927 -2.304 1.00 17.24 201 THR A C 1
ATOM 1509 O O . THR A 1 200 ? 19.557 37.093 -2.681 1.00 19.08 201 THR A O 1
ATOM 1513 N N . ALA A 1 201 ? 17.409 37.774 -2.570 1.00 17.39 202 ALA A N 1
ATOM 1514 C CA . ALA A 1 201 ? 17.650 38.973 -3.377 1.00 21.05 202 ALA A CA 1
ATOM 1515 C C . ALA A 1 201 ? 17.780 40.190 -2.466 1.00 21.88 202 ALA A C 1
ATOM 1516 O O . ALA A 1 201 ? 17.753 41.341 -2.901 1.00 22.41 202 ALA A O 1
ATOM 1518 N N . GLU A 1 202 ? 17.882 39.944 -1.158 1.00 20.68 203 GLU A N 1
ATOM 1519 C CA . GLU A 1 202 ? 18.021 40.983 -0.149 1.00 21.38 203 GLU A CA 1
ATOM 1520 C C . GLU A 1 202 ? 19.111 40.582 0.845 1.00 19.51 203 GLU A C 1
ATOM 1521 O O . GLU A 1 202 ? 18.923 40.609 2.069 1.00 17.35 203 GLU A O 1
ATOM 1527 N N . LYS A 1 203 ? 20.270 40.192 0.338 1.00 19.16 204 LYS A N 1
ATOM 1528 C CA . LYS A 1 203 ? 21.380 39.719 1.142 1.00 19.10 204 LYS A CA 1
ATOM 1529 C C . LYS A 1 203 ? 21.794 40.669 2.258 1.00 19.64 204 LYS A C 1
ATOM 1530 O O . LYS A 1 203 ? 21.965 40.241 3.406 1.00 18.20 204 LYS A O 1
ATOM 1536 N N . ALA A 1 204 ? 22.004 41.942 1.927 1.00 17.58 205 ALA A N 1
ATOM 1537 C CA . ALA A 1 204 ? 22.426 42.922 2.924 1.00 16.69 205 ALA A CA 1
ATOM 1538 C C . ALA A 1 204 ? 21.394 43.069 4.034 1.00 15.79 205 ALA A C 1
ATOM 1539 O O . ALA A 1 204 ? 21.757 43.072 5.217 1.00 15.84 205 ALA A O 1
ATOM 1541 N N . ASN A 1 205 ? 20.121 43.196 3.679 1.00 15.07 206 ASN A N 1
ATOM 1542 C CA . ASN A 1 205 ? 19.063 43.299 4.684 1.00 15.31 206 ASN A CA 1
ATOM 1543 C C . ASN A 1 205 ? 18.957 42.013 5.508 1.00 13.29 206 ASN A C 1
ATOM 1544 O O . ASN A 1 205 ? 18.762 42.108 6.731 1.00 13.64 206 ASN A O 1
ATOM 1549 N N . ALA A 1 206 ? 19.112 40.855 4.877 1.00 13.06 207 ALA A N 1
ATOM 1550 C CA . ALA A 1 206 ? 19.056 39.591 5.616 1.00 11.95 207 ALA A CA 1
ATOM 1551 C C . ALA A 1 206 ? 20.191 39.525 6.622 1.00 12.65 207 ALA A C 1
ATOM 1552 O O . ALA A 1 206 ? 19.988 39.149 7.782 1.00 13.12 207 ALA A O 1
ATOM 1554 N N . GLU A 1 207 ? 21.404 39.899 6.212 1.00 13.04 208 GLU A N 1
ATOM 1555 C CA . GLU A 1 207 ? 22.547 39.914 7.112 1.00 12.69 208 GLU A CA 1
ATOM 1556 C C . GLU A 1 207 ? 22.355 40.927 8.232 1.00 12.48 208 GLU A C 1
ATOM 1557 O O . GLU A 1 207 ? 22.714 40.649 9.382 1.00 13.08 208 GLU A O 1
ATOM 1563 N N . GLN A 1 208 ? 21.755 42.071 7.955 1.00 12.53 209 GLN A N 1
ATOM 1564 C CA . GLN A 1 208 ? 21.482 43.069 8.983 1.00 12.05 209 GLN A CA 1
ATOM 1565 C C . GLN A 1 208 ? 20.529 42.491 10.025 1.00 10.14 209 GLN A C 1
ATOM 1566 O O . GLN A 1 208 ? 20.759 42.621 11.225 1.00 11.63 209 GLN A O 1
ATOM 1572 N N . PHE A 1 209 ? 19.441 41.872 9.561 1.00 10.75 210 PHE A N 1
ATOM 1573 C CA . PHE A 1 209 ? 18.468 41.284 10.490 1.00 10.35 210 PHE A CA 1
ATOM 1574 C C . PHE A 1 209 ? 19.093 40.166 11.295 1.00 8.92 210 PHE A C 1
ATOM 1575 O O . PHE A 1 209 ? 18.879 40.069 12.517 1.00 9.42 210 PHE A O 1
ATOM 1583 N N . MET A 1 210 ? 19.893 39.304 10.693 1.00 9.85 211 MET A N 1
ATOM 1584 C CA . MET A 1 210 ? 20.559 38.204 11.377 1.00 10.32 211 MET A CA 1
ATOM 1585 C C . MET A 1 210 ? 21.528 38.732 12.433 1.00 10.24 211 MET A C 1
ATOM 1586 O O . MET A 1 210 ? 21.645 38.154 13.517 1.00 9.40 211 MET A O 1
ATOM 1591 N N . SER A 1 211 ? 22.209 39.842 12.136 1.00 10.30 212 SER A N 1
ATOM 1592 C CA A SER A 1 211 ? 23.095 40.477 13.103 0.70 9.96 212 SER A CA 1
ATOM 1593 C C . SER A 1 211 ? 22.287 41.062 14.259 1.00 8.74 212 SER A C 1
ATOM 1594 O O . SER A 1 211 ? 22.608 40.874 15.429 1.00 9.24 212 SER A O 1
ATOM 1599 N N . TRP A 1 212 ? 21.184 41.718 13.939 1.00 8.93 213 TRP A N 1
ATOM 1600 C CA . TRP A 1 212 ? 20.299 42.312 14.926 1.00 8.70 213 TRP A CA 1
ATOM 1601 C C . TRP A 1 212 ? 19.726 41.261 15.877 1.00 7.74 213 TRP A C 1
ATOM 1602 O O . TRP A 1 212 ? 19.594 41.468 17.081 1.00 6.98 213 TRP A O 1
ATOM 1613 N N . MET A 1 213 ? 19.422 40.069 15.332 1.00 7.36 214 MET A N 1
ATOM 1614 C CA . MET A 1 213 ? 18.915 38.966 16.133 1.00 6.93 214 MET A CA 1
ATOM 1615 C C . MET A 1 213 ? 19.844 38.514 17.241 1.00 7.16 214 MET A C 1
ATOM 1616 O O . MET A 1 213 ? 19.387 37.870 18.194 1.00 7.71 214 MET A O 1
ATOM 1621 N N . LYS A 1 214 ? 21.133 38.846 17.132 1.00 7.19 215 LYS A N 1
ATOM 1622 C CA . LYS A 1 214 ? 22.108 38.508 18.150 1.00 8.37 215 LYS A CA 1
ATOM 1623 C C . LYS A 1 214 ? 22.327 39.654 19.136 1.00 8.51 215 LYS A C 1
ATOM 1624 O O . LYS A 1 214 ? 23.049 39.484 20.107 1.00 8.22 215 LYS A O 1
ATOM 1630 N N . GLY A 1 215 ? 21.744 40.815 18.880 1.00 7.93 216 GLY A N 1
ATOM 1631 C CA . GLY A 1 215 ? 21.954 42.015 19.677 1.00 8.60 216 GLY A CA 1
ATOM 1632 C C . GLY A 1 215 ? 21.141 42.029 20.946 1.00 7.69 216 GLY A C 1
ATOM 1633 O O . GLY A 1 215 ? 20.269 41.182 21.196 1.00 7.23 216 GLY A O 1
ATOM 1634 N N . PRO A 1 216 ? 21.385 43.012 21.820 1.00 7.16 217 PRO A N 1
ATOM 1635 C CA . PRO A 1 216 ? 20.782 43.041 23.132 1.00 8.31 217 PRO A CA 1
ATOM 1636 C C . PRO A 1 216 ? 19.277 43.113 23.163 1.00 7.43 217 PRO A C 1
ATOM 1637 O O . PRO A 1 216 ? 18.648 42.440 23.984 1.00 7.97 217 PRO A O 1
ATOM 1641 N N . LYS A 1 217 ? 18.666 43.935 22.316 1.00 7.98 218 LYS A N 1
ATOM 1642 C CA . LYS A 1 217 ? 17.208 44.055 22.369 1.00 8.34 218 LYS A CA 1
ATOM 1643 C C . LYS A 1 217 ? 16.522 42.785 21.882 1.00 6.35 218 LYS A C 1
ATOM 1644 O O . LYS A 1 217 ? 15.565 42.343 22.512 1.00 7.97 218 LYS A O 1
ATOM 1650 N N . ALA A 1 218 ? 17.050 42.214 20.801 1.00 6.79 219 ALA A N 1
ATOM 1651 C CA . ALA A 1 218 ? 16.471 40.945 20.322 1.00 6.53 219 ALA A CA 1
ATOM 1652 C C . ALA A 1 218 ? 16.638 39.848 21.364 1.00 5.68 219 ALA A C 1
ATOM 1653 O O . ALA A 1 218 ? 15.709 39.083 21.645 1.00 6.39 219 ALA A O 1
ATOM 1655 N N . VAL A 1 219 ? 17.835 39.739 21.951 1.00 6.21 220 VAL A N 1
ATOM 1656 C CA . VAL A 1 219 ? 18.065 38.705 22.967 1.00 6.28 220 VAL A CA 1
ATOM 1657 C C . VAL A 1 219 ? 17.129 38.885 24.143 1.00 6.45 220 VAL A C 1
ATOM 1658 O O . VAL A 1 219 ? 16.624 37.899 24.703 1.00 6.42 220 VAL A O 1
ATOM 1662 N N . ALA A 1 220 ? 16.869 40.135 24.563 1.00 6.71 221 ALA A N 1
ATOM 1663 C CA . ALA A 1 220 ? 15.967 40.357 25.683 1.00 6.08 221 ALA A CA 1
ATOM 1664 C C . ALA A 1 220 ? 14.550 39.907 25.350 1.00 6.13 221 ALA A C 1
ATOM 1665 O O . ALA A 1 220 ? 13.879 39.301 26.200 1.00 6.77 221 ALA A O 1
ATOM 1667 N N . ILE A 1 221 ? 14.084 40.137 24.140 1.00 6.11 222 ILE A N 1
ATOM 1668 C CA . ILE A 1 221 ? 12.765 39.679 23.712 1.00 5.98 222 ILE A CA 1
ATOM 1669 C C . ILE A 1 221 ? 12.710 38.153 23.692 1.00 5.22 222 ILE A C 1
ATOM 1670 O O . ILE A 1 221 ? 11.742 37.554 24.151 1.00 5.93 222 ILE A O 1
ATOM 1675 N N . ILE A 1 222 ? 13.764 37.529 23.185 1.00 5.39 223 ILE A N 1
ATOM 1676 C CA . ILE A 1 222 ? 13.846 36.063 23.137 1.00 4.69 223 ILE A CA 1
ATOM 1677 C C . ILE A 1 222 ? 13.819 35.477 24.534 1.00 4.37 223 ILE A C 1
ATOM 1678 O O . ILE A 1 222 ? 13.089 34.513 24.794 1.00 4.77 223 ILE A O 1
ATOM 1683 N N . LYS A 1 223 ? 14.587 36.048 25.460 1.00 5.36 224 LYS A N 1
ATOM 1684 C CA . LYS A 1 223 ? 14.592 35.550 26.830 1.00 5.55 224 LYS A CA 1
ATOM 1685 C C . LYS A 1 223 ? 13.271 35.780 27.542 1.00 5.35 224 LYS A C 1
ATOM 1686 O O . LYS A 1 223 ? 12.827 34.946 28.333 1.00 6.37 224 LYS A O 1
ATOM 1692 N N . ALA A 1 224 ? 12.590 36.892 27.261 1.00 6.31 225 ALA A N 1
ATOM 1693 C CA . ALA A 1 224 ? 11.294 37.162 27.871 1.00 6.46 225 ALA A CA 1
ATOM 1694 C C . ALA A 1 224 ? 10.252 36.141 27.443 1.00 6.62 225 ALA A C 1
ATOM 1695 O O . ALA A 1 224 ? 9.292 35.870 28.168 1.00 7.78 225 ALA A O 1
ATOM 1697 N N . ALA A 1 225 ? 10.438 35.536 26.267 1.00 5.82 226 ALA A N 1
ATOM 1698 C CA . ALA A 1 225 ? 9.561 34.483 25.773 1.00 5.09 226 ALA A CA 1
ATOM 1699 C C . ALA A 1 225 ? 9.961 33.120 26.311 1.00 4.57 226 ALA A C 1
ATOM 1700 O O . ALA A 1 225 ? 9.352 32.106 25.914 1.00 5.80 226 ALA A O 1
ATOM 1702 N N . GLY A 1 226 ? 10.940 33.043 27.178 1.00 4.69 227 GLY A N 1
ATOM 1703 C CA . GLY A 1 226 ? 11.316 31.829 27.868 1.00 5.62 227 GLY A CA 1
ATOM 1704 C C . GLY A 1 226 ? 12.415 31.013 27.224 1.00 5.08 227 GLY A C 1
ATOM 1705 O O . GLY A 1 226 ? 12.788 29.962 27.754 1.00 6.40 227 GLY A O 1
ATOM 1706 N N . TYR A 1 227 ? 12.961 31.477 26.105 1.00 4.33 228 TYR A N 1
ATOM 1707 C CA . TYR A 1 227 ? 14.057 30.772 25.461 1.00 4.26 228 TYR A CA 1
ATOM 1708 C C . TYR A 1 227 ? 15.362 31.069 26.199 1.00 4.87 228 TYR A C 1
ATOM 1709 O O . TYR A 1 227 ? 15.492 32.127 26.851 1.00 5.88 228 TYR A O 1
ATOM 1718 N N . VAL A 1 228 ? 16.344 30.199 26.042 1.00 5.23 229 VAL A N 1
ATOM 1719 C CA . VAL A 1 228 ? 17.692 30.515 26.511 1.00 6.06 229 VAL A CA 1
ATOM 1720 C C . VAL A 1 228 ? 18.571 30.755 25.292 1.00 5.07 229 VAL A C 1
ATOM 1721 O O . VAL A 1 228 ? 18.174 30.506 24.146 1.00 4.97 229 VAL A O 1
ATOM 1725 N N . LEU A 1 229 ? 19.777 31.261 25.535 1.00 5.31 230 LEU A N 1
ATOM 1726 C CA . LEU A 1 229 ? 20.749 31.529 24.486 1.00 4.94 230 LEU A CA 1
ATOM 1727 C C . LEU A 1 229 ? 22.003 30.709 24.793 1.00 4.73 230 LEU A C 1
ATOM 1728 O O . LEU A 1 229 ? 22.238 30.349 25.943 1.00 5.61 230 LEU A O 1
ATOM 1733 N N . PRO A 1 230 ? 22.802 30.405 23.791 1.00 5.03 231 PRO A N 1
ATOM 1734 C CA . PRO A 1 230 ? 24.038 29.664 24.055 1.00 6.34 231 PRO A CA 1
ATOM 1735 C C . PRO A 1 230 ? 24.898 30.393 25.065 1.00 6.14 231 PRO A C 1
ATOM 1736 O O . PRO A 1 230 ? 24.971 31.635 25.082 1.00 7.20 231 PRO A O 1
ATOM 1740 N N . GLN A 1 231 ? 25.567 29.621 25.905 1.00 6.43 232 GLN A N 1
ATOM 1741 C CA . GLN A 1 231 ? 26.447 30.195 26.913 1.00 9.76 232 GLN A CA 1
ATOM 1742 C C . GLN A 1 231 ? 27.769 30.688 26.353 1.00 11.27 232 GLN A C 1
ATOM 1743 O O . GLN A 1 231 ? 28.290 31.673 26.924 1.00 15.18 232 GLN A O 1
#

Radius of gyration: 17.71 Å; Cα contacts (8 Å, |Δi|>4): 502; chains: 1; bounding box: 38×50×43 Å

Solvent-accessible surface area: 10431 Å² total; per-residue (Å²): 87,0,80,0,1,0,2,20,3,0,58,42,5,0,95,108,0,11,44,41,0,34,169,84,53,68,67,73,23,91,49,38,52,18,7,2,20,53,0,31,54,81,3,58,130,56,20,96,40,5,0,0,0,0,3,26,65,113,3,0,63,72,1,39,129,88,37,68,1,24,90,83,15,88,33,28,2,0,28,9,84,0,0,0,10,2,44,133,99,75,34,9,45,128,114,4,136,21,0,64,29,120,62,13,166,74,0,1,4,0,29,44,149,48,4,18,2,0,82,2,0,24,48,0,0,84,91,66,62,20,48,123,65,0,81,84,83,141,25,46,71,118,4,93,10,4,24,69,0,44,57,64,0,49,88,39,70,4,27,0,0,0,0,0,12,22,40,2,41,78,122,93,71,111,30,48,27,10,60,17,63,6,57,81,111,51,25,122,82,9,39,0,12,0,1,2,8,107,96,19,100,69,97,82,14,0,72,80,0,6,71,35,2,110,19,120,130,0,34,56,36,0,118,75,9,16,8,80,39,74,243